Protein AF-A0A7K0LUF1-F1 (afdb_monomer)

Mean predicted aligned error: 11.38 Å

Sequence (255 aa):
MLKAVAVESMTKSYKMVTLRALTMAGALADGMTVSRLSTLCHRLMLRDPRLVADATSASMPDPEALDSASWRAYWRKWPVAALLGELKGGGSALFAIEGDEFRLAESVAPEHRGHLDRMVGELVDWRLARYLERKSARRDSVAVVKVAHNGRTPMLFLDRDKNPELPQGKGVRLVIEERVYKADFVKIAINVARLEATGPNELPDILWSWFGPDAGMSGTQQRVAISVDASGEWHMRPMSDASQPNYGWAGAGSG

Radius of gyration: 23.78 Å; Cα contacts (8 Å, |Δi|>4): 369; chains: 1; bounding box: 48×49×75 Å

Structure (mmCIF, N/CA/C/O backbone):
data_AF-A0A7K0LUF1-F1
#
_entry.id   AF-A0A7K0LUF1-F1
#
loop_
_atom_site.group_PDB
_atom_site.id
_atom_site.type_symbol
_atom_site.label_atom_id
_atom_site.label_alt_id
_atom_site.label_comp_id
_atom_site.label_asym_id
_atom_site.label_entity_id
_atom_site.label_seq_id
_atom_site.pdbx_PDB_ins_code
_atom_site.Cartn_x
_atom_site.Cartn_y
_atom_site.Cartn_z
_atom_site.occupancy
_atom_site.B_iso_or_equiv
_atom_site.auth_seq_id
_atom_site.auth_comp_id
_atom_site.auth_asym_id
_atom_site.auth_atom_id
_atom_site.pdbx_PDB_model_num
ATOM 1 N N . MET A 1 1 ? -21.173 2.403 8.580 1.00 88.50 1 MET A N 1
ATOM 2 C CA . MET A 1 1 ? -19.824 1.809 8.772 1.00 88.50 1 MET A CA 1
ATOM 3 C C . MET A 1 1 ? -19.504 0.610 7.859 1.00 88.50 1 MET A C 1
ATOM 5 O O . MET A 1 1 ? -18.715 0.779 6.939 1.00 88.50 1 MET A O 1
ATOM 9 N N . LEU A 1 2 ? -20.100 -0.581 8.048 1.00 90.56 2 LEU A N 1
ATOM 10 C CA . LEU A 1 2 ? -19.714 -1.828 7.341 1.00 90.56 2 LEU A CA 1
ATOM 11 C C . LEU A 1 2 ? -19.607 -1.699 5.810 1.00 90.56 2 LEU A C 1
ATOM 13 O O . LEU A 1 2 ? -18.597 -2.082 5.222 1.00 90.56 2 LEU A O 1
ATOM 17 N N . LYS A 1 3 ? -20.614 -1.091 5.167 1.00 89.88 3 LYS A N 1
ATOM 18 C CA . LYS A 1 3 ? -20.604 -0.843 3.715 1.00 89.88 3 LYS A CA 1
ATOM 19 C C . LYS A 1 3 ? -19.399 -0.006 3.279 1.00 89.88 3 LYS A C 1
ATOM 21 O O . LYS A 1 3 ? -18.793 -0.322 2.264 1.00 89.88 3 LYS A O 1
ATOM 26 N N . ALA A 1 4 ? -19.038 1.024 4.047 1.00 89.69 4 ALA A N 1
ATOM 27 C CA . ALA A 1 4 ? -17.909 1.892 3.727 1.00 89.69 4 ALA A CA 1
ATOM 28 C C . ALA A 1 4 ? -16.585 1.113 3.756 1.00 89.69 4 ALA A C 1
ATOM 30 O O . ALA A 1 4 ? -15.803 1.203 2.814 1.00 89.69 4 ALA A O 1
ATOM 31 N N . VAL A 1 5 ? -16.382 0.263 4.769 1.00 91.25 5 VAL A N 1
ATOM 32 C CA . VAL A 1 5 ? -15.203 -0.618 4.857 1.00 91.25 5 VAL A CA 1
ATOM 33 C C . VAL A 1 5 ? -15.169 -1.619 3.696 1.00 91.25 5 VAL A C 1
ATOM 35 O O . VAL A 1 5 ? -14.118 -1.840 3.096 1.00 91.25 5 VAL A O 1
ATOM 38 N N . ALA A 1 6 ? -16.319 -2.193 3.329 1.00 89.31 6 ALA A N 1
ATOM 39 C CA . ALA A 1 6 ? -16.421 -3.201 2.273 1.00 89.31 6 ALA A CA 1
ATOM 40 C C . ALA A 1 6 ? -16.097 -2.666 0.866 1.00 89.31 6 ALA A C 1
ATOM 42 O O . ALA A 1 6 ? -15.654 -3.433 0.009 1.00 89.31 6 ALA A O 1
ATOM 43 N N . VAL A 1 7 ? -16.276 -1.368 0.612 1.00 87.44 7 VAL A N 1
ATOM 44 C CA . VAL A 1 7 ? -16.049 -0.770 -0.718 1.00 87.44 7 VAL A CA 1
ATOM 45 C C . VAL A 1 7 ? -14.824 0.147 -0.789 1.00 87.44 7 VAL A C 1
ATOM 47 O O . VAL A 1 7 ? -14.481 0.615 -1.870 1.00 87.44 7 VAL A O 1
ATOM 50 N N . GLU A 1 8 ? -14.131 0.389 0.327 1.00 86.25 8 GLU A N 1
ATOM 51 C CA . GLU A 1 8 ? -12.975 1.293 0.388 1.00 86.25 8 GLU A CA 1
ATOM 52 C C . GLU A 1 8 ? -11.841 0.848 -0.552 1.00 86.25 8 GLU A C 1
ATOM 54 O O . GLU A 1 8 ? -11.316 -0.263 -0.448 1.00 86.25 8 GLU A O 1
ATOM 59 N N . SER A 1 9 ? -11.397 1.728 -1.448 1.00 83.25 9 SER A N 1
ATOM 60 C CA . SER A 1 9 ? -10.265 1.438 -2.332 1.00 83.25 9 SER A CA 1
ATOM 61 C C . SER A 1 9 ? -8.979 1.191 -1.533 1.00 83.25 9 SER A C 1
ATOM 63 O O . SER A 1 9 ? -8.592 2.020 -0.713 1.00 83.25 9 SER A O 1
ATOM 65 N N . MET A 1 10 ? -8.272 0.092 -1.809 1.00 84.62 10 MET A N 1
ATOM 66 C CA . MET A 1 10 ? -7.006 -0.243 -1.141 1.00 84.62 10 MET A CA 1
ATOM 67 C C . MET A 1 10 ? -5.814 -0.125 -2.095 1.00 84.62 10 MET A C 1
ATOM 69 O O . MET A 1 10 ? -5.390 -1.118 -2.696 1.00 84.62 10 MET A O 1
ATOM 73 N N . THR A 1 11 ? -5.291 1.098 -2.228 1.00 81.88 11 THR A N 1
ATOM 74 C CA . THR A 1 11 ? -3.989 1.393 -2.864 1.00 81.88 11 THR A CA 1
ATOM 75 C C . THR A 1 11 ? -2.829 1.328 -1.869 1.00 81.88 11 THR A C 1
ATOM 77 O O . THR A 1 11 ? -1.720 0.968 -2.248 1.00 81.88 11 THR A O 1
ATOM 80 N N . LYS A 1 12 ? -3.101 1.658 -0.602 1.00 88.00 12 LYS A N 1
ATOM 81 C CA . LYS A 1 12 ? -2.223 1.505 0.563 1.00 88.00 12 LYS A CA 1
ATOM 82 C C . LYS A 1 12 ? -3.044 0.931 1.718 1.00 88.00 12 LYS A C 1
ATOM 84 O O . LYS A 1 12 ? -4.259 1.129 1.782 1.00 88.00 12 LYS A O 1
ATOM 89 N N . SER A 1 13 ? -2.387 0.253 2.648 1.00 94.31 13 SER A N 1
ATOM 90 C CA . SER A 1 13 ? -3.030 -0.437 3.776 1.00 94.31 13 SER A CA 1
ATOM 91 C C . SER A 1 13 ? -3.458 0.462 4.947 1.00 94.31 13 SER A C 1
ATOM 93 O O . SER A 1 13 ? -4.135 -0.022 5.852 1.00 94.31 13 SER A O 1
ATOM 95 N N . TYR A 1 14 ? -3.137 1.763 4.942 1.00 94.25 14 TYR A N 1
ATOM 96 C CA . TYR A 1 14 ? -3.210 2.608 6.145 1.00 94.25 14 TYR A CA 1
ATOM 97 C C . TYR A 1 14 ? -4.580 2.624 6.824 1.00 94.25 14 TYR A C 1
ATOM 99 O O . TYR A 1 14 ? -4.672 2.363 8.017 1.00 94.25 14 TYR A O 1
ATOM 107 N N . LYS A 1 15 ? -5.655 2.883 6.067 1.00 95.00 15 LYS A N 1
ATOM 108 C CA . LYS A 1 15 ? -7.014 2.929 6.629 1.00 95.00 15 LY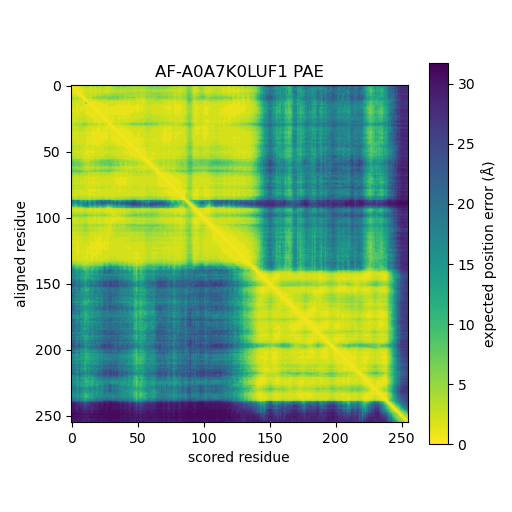S A CA 1
ATOM 109 C C . LYS A 1 15 ? -7.415 1.590 7.246 1.00 95.00 15 LYS A C 1
ATOM 111 O O . LYS A 1 15 ? -7.979 1.574 8.331 1.00 95.00 15 LYS A O 1
ATOM 116 N N . MET A 1 16 ? -7.102 0.475 6.583 1.00 97.00 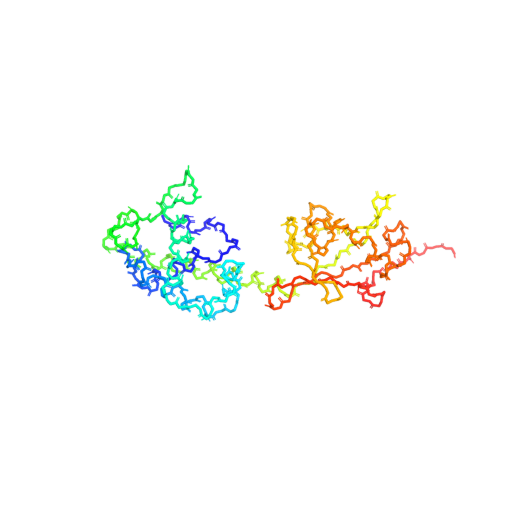16 MET A N 1
ATOM 117 C CA . MET A 1 16 ? -7.420 -0.853 7.114 1.00 97.00 16 MET A CA 1
ATOM 118 C C . MET A 1 16 ? -6.600 -1.175 8.362 1.00 97.00 16 MET A C 1
ATOM 120 O O . MET A 1 16 ? -7.140 -1.757 9.292 1.00 97.00 16 MET A O 1
ATOM 124 N N . VAL A 1 17 ? -5.336 -0.748 8.428 1.00 98.00 17 VAL A N 1
ATOM 125 C CA . VAL A 1 17 ? -4.522 -0.884 9.644 1.00 98.00 17 VAL A CA 1
ATOM 126 C C . VAL A 1 17 ? -5.077 -0.031 10.789 1.00 98.00 17 VAL A C 1
ATOM 128 O O . VAL A 1 17 ? -5.156 -0.521 11.912 1.00 98.00 17 VAL A O 1
ATOM 131 N N . THR A 1 18 ? -5.547 1.192 10.520 1.00 97.69 18 THR A N 1
ATOM 132 C CA . THR A 1 18 ? -6.226 2.022 11.530 1.00 97.69 18 THR A CA 1
ATOM 133 C C . THR A 1 18 ? -7.490 1.347 12.060 1.00 97.69 18 THR A C 1
ATOM 135 O O . THR A 1 18 ? -7.686 1.271 13.270 1.00 97.69 18 THR A O 1
ATOM 138 N N . LEU A 1 19 ? -8.328 0.807 11.170 1.00 97.44 19 LEU A N 1
ATOM 139 C CA . LEU A 1 19 ? -9.534 0.080 11.569 1.00 97.44 19 LEU A CA 1
ATOM 140 C C . LEU A 1 19 ? -9.198 -1.189 12.360 1.00 97.44 19 LEU A C 1
ATOM 142 O O . LEU A 1 19 ? -9.821 -1.437 13.385 1.00 97.44 19 LEU A O 1
ATOM 146 N N . ARG A 1 20 ? -8.174 -1.941 11.937 1.00 98.00 20 ARG A N 1
ATOM 147 C CA . ARG A 1 20 ? -7.665 -3.121 12.651 1.00 98.00 20 ARG A CA 1
ATOM 148 C C . ARG A 1 20 ? -7.221 -2.760 14.067 1.00 98.00 20 ARG A C 1
ATOM 150 O O . ARG A 1 20 ? -7.535 -3.484 15.003 1.00 98.00 20 ARG A O 1
ATOM 157 N N . ALA A 1 21 ? -6.499 -1.652 14.234 1.00 98.12 21 ALA A N 1
ATOM 158 C CA . ALA A 1 21 ? -6.053 -1.185 15.544 1.00 98.12 21 ALA A CA 1
ATOM 159 C C . ALA A 1 21 ? -7.230 -0.851 16.474 1.00 98.12 21 ALA A C 1
ATOM 161 O O . ALA A 1 21 ? -7.186 -1.201 17.653 1.00 98.12 21 ALA A O 1
ATOM 162 N N . LEU A 1 22 ? -8.281 -0.215 15.944 1.00 97.69 22 LEU A N 1
ATOM 163 C CA . LEU A 1 22 ? -9.494 0.108 16.697 1.00 97.69 22 LEU A CA 1
ATOM 164 C C . LEU A 1 22 ? -10.246 -1.152 17.125 1.00 97.69 22 LEU A C 1
ATOM 166 O O . LEU A 1 22 ? -10.517 -1.316 18.311 1.00 97.69 22 LEU A O 1
ATOM 170 N N . THR A 1 23 ? -10.516 -2.070 16.193 1.00 97.44 23 THR A N 1
ATOM 171 C CA . THR A 1 23 ? -11.268 -3.296 16.501 1.00 97.44 23 THR A CA 1
ATOM 172 C C . THR A 1 23 ? -10.489 -4.235 17.417 1.00 97.44 23 THR A C 1
ATOM 174 O O . THR A 1 23 ? -11.063 -4.823 18.327 1.00 97.44 23 THR A O 1
ATOM 177 N N . MET A 1 24 ? -9.163 -4.335 17.257 1.00 95.69 24 MET A N 1
ATOM 178 C CA . MET A 1 24 ? -8.310 -5.107 18.170 1.00 95.69 24 MET A CA 1
ATOM 179 C C . MET A 1 24 ? -8.315 -4.562 19.601 1.00 95.69 24 MET A C 1
ATOM 181 O O . MET A 1 24 ? -8.070 -5.318 20.538 1.00 95.69 24 MET A O 1
ATOM 185 N N . ALA A 1 25 ? -8.557 -3.264 19.773 1.00 96.62 25 ALA A N 1
ATOM 186 C CA . ALA A 1 25 ? -8.656 -2.633 21.081 1.00 96.62 25 ALA A CA 1
ATOM 187 C C . ALA A 1 25 ? -10.097 -2.565 21.617 1.00 96.62 25 ALA A C 1
ATOM 189 O O . ALA A 1 25 ? -10.280 -2.023 22.705 1.00 96.62 25 ALA A O 1
ATOM 190 N N . GLY A 1 26 ? -11.094 -3.072 20.875 1.00 96.06 26 GLY A N 1
ATOM 191 C CA . GLY A 1 26 ? -12.517 -2.923 21.213 1.00 96.06 26 GLY A CA 1
ATOM 192 C C . GLY A 1 26 ? -12.961 -1.459 21.274 1.00 96.06 26 GLY A C 1
ATOM 193 O O . GLY A 1 26 ? -13.745 -1.079 22.135 1.00 96.06 26 GLY A O 1
ATOM 194 N N . ALA A 1 27 ? -12.359 -0.619 20.434 1.00 96.75 27 ALA A N 1
ATOM 195 C CA . ALA A 1 27 ? -12.429 0.834 20.511 1.00 96.75 27 ALA A CA 1
ATOM 196 C C . ALA A 1 27 ? -13.004 1.452 19.230 1.00 96.75 27 ALA A C 1
ATOM 198 O O . ALA A 1 27 ? -12.820 2.640 18.981 1.00 96.75 27 ALA A O 1
ATOM 199 N N . LEU A 1 28 ? -13.668 0.669 18.372 1.00 95.81 28 LEU A N 1
ATOM 200 C CA . LEU A 1 28 ? -14.192 1.202 17.117 1.00 95.81 28 LEU A CA 1
ATOM 201 C C . LEU A 1 28 ? -15.294 2.237 17.343 1.00 95.81 28 LEU A C 1
ATOM 203 O O . LEU A 1 28 ? -15.296 3.264 16.668 1.00 95.81 28 LEU A O 1
ATOM 207 N N . ALA A 1 29 ? -16.215 1.963 18.271 1.00 92.94 29 ALA A N 1
ATOM 208 C CA . ALA A 1 29 ? -17.308 2.873 18.607 1.00 92.94 29 ALA A CA 1
ATOM 209 C C . ALA A 1 29 ? -16.852 3.974 19.576 1.00 92.94 29 ALA A C 1
ATOM 211 O O . ALA A 1 29 ? -17.012 5.155 19.279 1.00 92.94 29 ALA A O 1
ATOM 212 N N . ASP A 1 30 ? -16.254 3.582 20.705 1.00 89.69 30 ASP A N 1
ATOM 213 C CA . ASP A 1 30 ? -15.893 4.502 21.793 1.00 89.69 30 ASP A CA 1
ATOM 214 C C . ASP A 1 30 ? -14.634 5.329 21.509 1.00 89.69 30 ASP A C 1
ATOM 216 O O . ASP A 1 30 ? -14.454 6.408 22.070 1.00 89.69 30 ASP A O 1
ATOM 220 N N . GLY A 1 31 ? -13.806 4.866 20.576 1.00 94.88 31 GLY A N 1
ATOM 221 C CA . GLY A 1 31 ? -12.577 5.530 20.191 1.00 94.88 31 GLY A CA 1
ATOM 222 C C . GLY A 1 31 ? -11.409 5.278 21.133 1.00 94.88 31 GLY A C 1
ATOM 223 O O . GLY A 1 31 ? -11.478 4.529 22.110 1.00 94.88 31 GLY A O 1
ATOM 224 N N . MET A 1 32 ? -10.282 5.876 20.768 1.00 97.44 32 MET A N 1
ATOM 225 C CA . MET A 1 32 ? -9.094 5.953 21.608 1.00 97.44 32 MET A CA 1
ATOM 226 C C . MET A 1 32 ? -8.273 7.188 21.239 1.00 97.44 32 MET A C 1
ATOM 228 O O . MET A 1 32 ? -8.375 7.697 20.117 1.00 97.44 32 MET A O 1
ATOM 232 N N . THR A 1 33 ? -7.370 7.597 22.131 1.00 97.56 33 THR A N 1
ATOM 233 C CA . THR A 1 33 ? -6.450 8.701 21.844 1.00 97.56 33 THR A CA 1
ATOM 234 C C . THR A 1 33 ? -5.667 8.490 20.550 1.00 97.56 33 THR A C 1
ATOM 236 O O . THR A 1 33 ? -5.196 7.382 20.254 1.00 97.56 33 THR A O 1
ATOM 239 N N . VAL A 1 34 ? -5.438 9.569 19.794 1.00 96.38 34 VAL A N 1
ATOM 240 C CA . VAL A 1 34 ? -4.615 9.526 18.569 1.00 96.38 34 VAL A CA 1
ATOM 241 C C . VAL A 1 34 ? -3.220 8.974 18.868 1.00 96.38 34 VAL A C 1
ATOM 243 O O . VAL A 1 34 ? -2.638 8.258 18.046 1.00 96.38 34 VAL A O 1
ATOM 246 N N . SER A 1 35 ? -2.693 9.261 20.062 1.00 96.38 35 SER A N 1
ATOM 247 C CA . SER A 1 35 ? -1.425 8.716 20.542 1.00 96.38 35 SER A CA 1
ATOM 248 C C . SER A 1 35 ? -1.446 7.184 20.602 1.00 96.38 35 SER A C 1
ATOM 250 O O . SER A 1 35 ? -0.651 6.527 19.924 1.00 96.38 35 SER A O 1
ATOM 252 N N . ARG A 1 36 ? -2.410 6.599 21.328 1.00 97.56 36 ARG A N 1
ATOM 253 C CA . ARG A 1 36 ? -2.543 5.141 21.470 1.00 97.56 36 ARG A CA 1
ATOM 254 C C . ARG A 1 36 ? -2.828 4.464 20.130 1.00 97.56 36 ARG A C 1
ATOM 256 O O . ARG A 1 36 ? -2.235 3.421 19.837 1.00 97.56 36 ARG A O 1
ATOM 263 N N . LEU A 1 37 ? -3.685 5.072 19.309 1.00 98.06 37 LEU A N 1
ATOM 264 C CA . LEU A 1 37 ? -4.023 4.584 17.974 1.00 98.06 37 LEU A CA 1
ATOM 265 C C . LEU A 1 37 ? -2.784 4.495 17.087 1.00 98.06 37 LEU A C 1
ATOM 267 O O . LEU A 1 37 ? -2.533 3.459 16.472 1.00 98.06 37 LEU A O 1
ATOM 271 N N . SER A 1 38 ? -1.983 5.560 17.057 1.00 97.12 38 SER A N 1
ATOM 272 C CA . SER A 1 38 ? -0.772 5.622 16.237 1.00 97.12 38 SER A CA 1
ATOM 273 C C . SER A 1 38 ? 0.240 4.559 16.661 1.00 97.12 38 SER A C 1
ATOM 275 O O . SER A 1 38 ? 0.767 3.857 15.800 1.00 97.12 38 SER A O 1
ATOM 277 N N . THR A 1 39 ? 0.449 4.361 17.967 1.00 96.94 39 THR A N 1
ATOM 278 C CA . THR A 1 39 ? 1.333 3.307 18.495 1.00 96.94 39 THR A CA 1
ATOM 279 C C . THR A 1 39 ? 0.860 1.901 18.118 1.00 96.94 39 THR A C 1
ATOM 281 O O . THR A 1 39 ? 1.669 1.043 17.763 1.00 96.94 39 THR A O 1
ATOM 284 N N . LEU A 1 40 ? -0.447 1.626 18.181 1.00 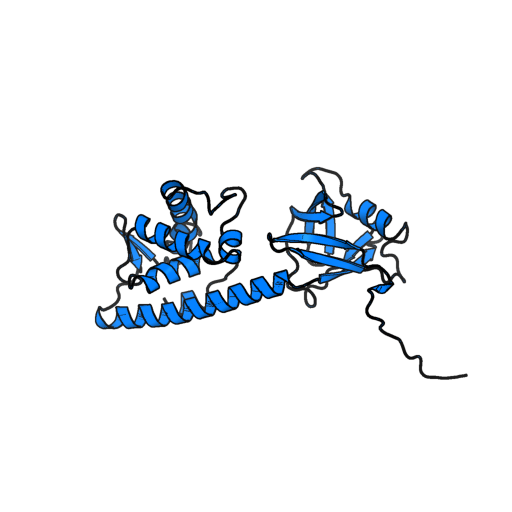97.75 40 LEU A N 1
ATOM 285 C CA . LEU A 1 40 ? -1.001 0.343 17.732 1.00 97.75 40 LEU A CA 1
ATOM 286 C C . LEU A 1 40 ? -0.800 0.138 16.229 1.00 97.75 40 LEU A C 1
ATOM 288 O O . LEU A 1 40 ? -0.362 -0.934 15.815 1.00 97.75 40 LEU A O 1
ATOM 292 N N . CYS A 1 41 ? -1.059 1.170 15.427 1.00 97.94 41 CYS A N 1
ATOM 293 C CA . CYS A 1 41 ? -0.865 1.116 13.982 1.00 97.94 41 CYS A CA 1
ATOM 294 C C . CYS A 1 41 ? 0.602 0.896 13.607 1.00 97.94 41 CYS A C 1
ATOM 296 O O . CYS A 1 41 ? 0.871 0.106 12.707 1.00 97.94 41 CYS A O 1
ATOM 298 N N . HIS A 1 42 ? 1.541 1.530 14.319 1.00 97.12 42 HIS A N 1
ATOM 299 C CA . HIS A 1 42 ? 2.976 1.317 14.111 1.00 97.12 42 HIS A CA 1
ATOM 300 C C . HIS A 1 42 ? 3.326 -0.150 14.306 1.00 97.12 42 HIS A C 1
ATOM 302 O O . HIS A 1 42 ? 3.816 -0.799 13.390 1.00 97.12 42 HIS A O 1
ATOM 308 N N . ARG A 1 43 ? 2.954 -0.712 15.464 1.00 96.50 43 ARG A N 1
ATOM 309 C CA . ARG A 1 43 ? 3.203 -2.123 15.777 1.00 96.50 43 ARG A CA 1
ATOM 310 C C . ARG A 1 43 ? 2.593 -3.059 14.743 1.00 96.50 43 ARG A C 1
ATOM 312 O O . ARG A 1 43 ? 3.223 -4.047 14.401 1.00 96.50 43 ARG A O 1
ATOM 319 N N . LEU A 1 44 ? 1.390 -2.776 14.244 1.00 96.88 44 LEU A N 1
ATOM 320 C CA . LEU A 1 44 ? 0.768 -3.587 13.195 1.00 96.88 44 LEU A CA 1
ATOM 321 C C . LEU A 1 44 ? 1.507 -3.484 11.858 1.00 96.88 44 LEU A C 1
ATOM 323 O O . LEU A 1 44 ? 1.680 -4.504 11.198 1.00 96.88 44 LEU A O 1
ATOM 327 N N . MET A 1 45 ? 1.966 -2.288 11.482 1.00 95.25 45 MET A N 1
ATOM 328 C CA . MET A 1 45 ? 2.761 -2.083 10.270 1.00 95.25 45 MET A CA 1
ATOM 329 C C . MET A 1 45 ? 4.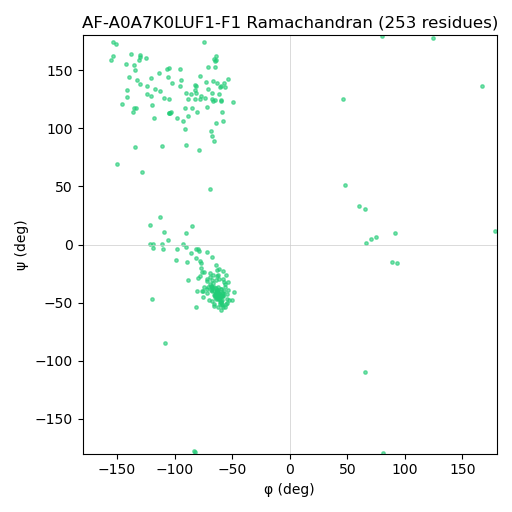064 -2.880 10.306 1.00 95.25 45 MET A C 1
ATOM 331 O O . MET A 1 45 ? 4.388 -3.553 9.333 1.00 95.25 45 MET A O 1
ATOM 335 N N . LEU A 1 46 ? 4.764 -2.875 11.443 1.00 93.50 46 LEU A N 1
ATOM 336 C CA . LEU A 1 46 ? 6.062 -3.545 11.581 1.00 93.50 46 LEU A CA 1
ATOM 337 C C . LEU A 1 46 ? 5.980 -5.083 11.603 1.00 93.50 46 LEU A C 1
ATOM 339 O O . LEU A 1 46 ? 7.005 -5.755 11.580 1.00 93.50 46 LEU A O 1
ATOM 343 N N . ARG A 1 47 ? 4.778 -5.674 11.638 1.00 93.56 47 ARG A N 1
ATOM 344 C CA . ARG A 1 47 ? 4.601 -7.140 11.636 1.00 93.56 47 ARG A CA 1
ATOM 345 C C . ARG A 1 47 ? 4.693 -7.775 10.253 1.00 93.56 47 ARG A C 1
ATOM 347 O O . ARG A 1 47 ? 4.731 -8.999 10.167 1.00 93.56 47 ARG A O 1
ATOM 354 N N . ASP A 1 48 ? 4.682 -6.978 9.189 1.00 90.44 48 ASP A N 1
ATOM 355 C CA . ASP A 1 48 ? 4.765 -7.482 7.822 1.00 90.44 48 ASP A CA 1
ATOM 356 C C . ASP A 1 48 ? 5.550 -6.496 6.942 1.00 90.44 48 ASP A C 1
ATOM 358 O O . ASP A 1 48 ? 5.107 -5.359 6.763 1.00 90.44 48 ASP A O 1
ATOM 362 N N . PRO A 1 49 ? 6.663 -6.913 6.313 1.00 85.56 49 PRO A N 1
ATOM 363 C CA . PRO A 1 49 ? 7.444 -6.047 5.428 1.00 85.56 49 PRO A CA 1
ATOM 364 C C . PRO A 1 49 ? 6.626 -5.426 4.285 1.00 85.56 49 PRO A C 1
ATOM 366 O O . PRO A 1 49 ? 6.932 -4.339 3.800 1.00 85.56 49 PRO A O 1
ATOM 369 N N . ARG A 1 50 ? 5.533 -6.073 3.849 1.00 87.00 50 ARG A N 1
ATOM 370 C CA . ARG A 1 50 ? 4.598 -5.493 2.868 1.00 87.00 50 ARG A CA 1
ATOM 371 C C . ARG A 1 50 ? 3.902 -4.249 3.394 1.00 87.00 50 ARG A C 1
ATOM 373 O O . ARG A 1 50 ? 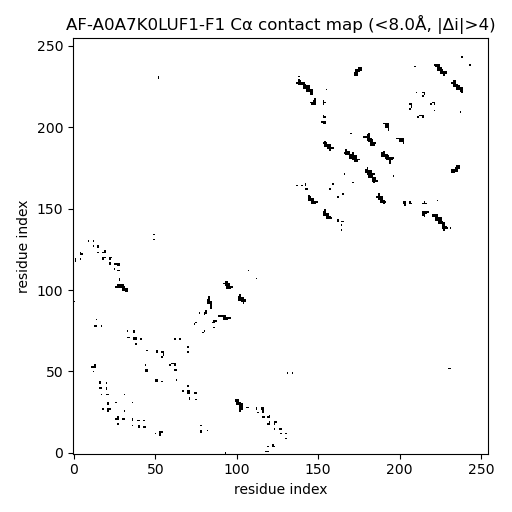3.611 -3.356 2.600 1.00 87.00 50 ARG A O 1
ATOM 380 N N . LEU A 1 51 ? 3.564 -4.231 4.676 1.00 92.12 51 LEU A N 1
ATOM 381 C CA . LEU A 1 51 ? 2.904 -3.113 5.335 1.00 92.12 51 LEU A CA 1
ATOM 382 C C . LEU A 1 51 ? 3.914 -1.988 5.599 1.00 92.12 51 LEU A C 1
ATOM 384 O O . LEU A 1 51 ? 3.618 -0.835 5.288 1.00 92.12 51 LEU A O 1
ATOM 388 N N . VAL A 1 52 ? 5.141 -2.325 6.013 1.00 89.81 52 VAL A N 1
ATOM 389 C CA . VAL A 1 52 ? 6.264 -1.369 6.076 1.00 89.81 52 VAL A CA 1
ATOM 390 C C . VAL A 1 52 ? 6.473 -0.688 4.721 1.00 89.81 52 VAL A C 1
ATOM 392 O O . VAL A 1 52 ? 6.406 0.533 4.635 1.00 89.81 52 VAL A O 1
ATOM 395 N N . ALA A 1 53 ? 6.567 -1.459 3.633 1.00 86.31 53 ALA A N 1
ATOM 396 C CA . ALA A 1 53 ? 6.709 -0.922 2.278 1.00 86.31 53 ALA A CA 1
ATOM 397 C C . ALA A 1 53 ? 5.521 -0.049 1.819 1.00 86.31 53 ALA A C 1
ATOM 399 O O . ALA A 1 53 ? 5.640 0.734 0.876 1.00 86.31 53 ALA A O 1
ATOM 400 N N . ASP A 1 54 ? 4.337 -0.182 2.431 1.00 88.62 54 ASP A N 1
ATOM 401 C CA . ASP A 1 54 ? 3.262 0.779 2.187 1.00 88.62 54 ASP A CA 1
ATOM 402 C C . ASP A 1 54 ? 3.561 2.130 2.832 1.00 88.62 54 ASP A C 1
ATOM 404 O O . ASP A 1 54 ? 3.307 3.138 2.172 1.00 88.62 54 ASP A O 1
ATOM 408 N N . ALA A 1 55 ? 4.087 2.126 4.063 1.00 86.69 55 ALA A N 1
ATOM 409 C CA . ALA A 1 55 ? 4.454 3.302 4.852 1.00 86.69 55 ALA A CA 1
ATOM 410 C C . ALA A 1 55 ? 5.704 4.024 4.324 1.00 86.69 55 ALA A C 1
ATOM 412 O O . ALA A 1 55 ? 5.796 5.247 4.450 1.00 86.69 55 ALA A O 1
ATOM 413 N N . THR A 1 56 ? 6.624 3.286 3.698 1.00 84.31 56 THR A N 1
ATOM 414 C CA . THR A 1 56 ? 7.854 3.834 3.127 1.00 84.31 56 THR A CA 1
ATOM 415 C C . THR A 1 56 ? 7.562 4.786 1.964 1.00 84.31 56 THR A C 1
ATOM 417 O O . THR A 1 56 ? 6.902 4.439 0.979 1.00 84.31 56 THR A O 1
ATOM 420 N N . SER A 1 57 ? 8.061 6.016 2.062 1.00 80.88 57 SER A N 1
ATOM 421 C CA . SER A 1 57 ? 7.957 7.049 1.029 1.00 80.88 57 SER A CA 1
ATOM 422 C C . SER A 1 57 ? 9.118 8.042 1.126 1.00 80.88 57 SER A C 1
ATOM 424 O O . SER A 1 57 ? 9.888 8.017 2.078 1.00 80.88 57 SER A O 1
ATOM 426 N N . ALA A 1 58 ? 9.231 8.982 0.183 1.00 72.94 58 ALA A N 1
ATOM 427 C CA . ALA A 1 58 ? 10.257 10.030 0.257 1.00 72.94 58 ALA A CA 1
ATOM 428 C C . ALA A 1 58 ? 10.171 10.879 1.544 1.00 72.94 58 ALA A C 1
ATOM 430 O O . ALA A 1 58 ? 11.184 11.358 2.036 1.00 72.94 58 ALA A O 1
ATOM 431 N N . SER A 1 59 ? 8.967 11.049 2.106 1.00 75.69 59 SER A N 1
ATOM 432 C CA . SER A 1 59 ? 8.749 11.753 3.379 1.00 75.69 59 SER A CA 1
ATOM 433 C C . SER A 1 59 ? 8.809 10.833 4.606 1.00 75.69 59 SER A C 1
ATOM 435 O O . SER A 1 59 ? 8.566 11.296 5.715 1.00 75.69 59 SER A O 1
ATOM 437 N N . MET A 1 60 ? 9.001 9.530 4.396 1.00 80.62 60 MET A N 1
ATOM 438 C CA . MET A 1 60 ? 9.026 8.485 5.418 1.00 80.62 60 MET A CA 1
ATOM 439 C C . MET A 1 60 ? 9.951 7.346 4.954 1.00 80.62 60 MET A C 1
ATOM 441 O O . MET A 1 60 ? 9.459 6.293 4.550 1.00 80.62 60 MET A O 1
ATOM 445 N N . PRO A 1 61 ? 11.274 7.564 4.890 1.00 72.94 61 PRO A N 1
ATOM 446 C CA . PRO A 1 61 ? 12.184 6.598 4.273 1.00 72.94 61 PRO A CA 1
ATOM 447 C C . PRO A 1 61 ? 12.370 5.330 5.114 1.00 72.94 61 PRO A C 1
ATOM 449 O O . PRO A 1 61 ? 12.540 4.257 4.544 1.00 72.94 61 PRO A O 1
ATOM 452 N N . ASP A 1 62 ? 12.288 5.441 6.441 1.00 84.94 62 ASP A N 1
ATOM 453 C CA . ASP A 1 62 ? 12.505 4.325 7.363 1.00 84.94 62 ASP A CA 1
ATOM 454 C C . ASP A 1 62 ? 11.419 4.284 8.452 1.00 84.94 62 ASP A C 1
ATOM 456 O O . ASP A 1 62 ? 11.604 4.822 9.544 1.00 84.94 62 ASP A O 1
ATOM 460 N N . PRO A 1 63 ? 10.253 3.672 8.168 1.00 87.56 63 PRO A N 1
ATOM 461 C CA . PRO A 1 63 ? 9.191 3.515 9.158 1.00 87.56 63 PRO A CA 1
ATOM 462 C C . PRO A 1 63 ? 9.608 2.753 10.427 1.00 87.56 63 PRO A C 1
ATOM 464 O O . PRO A 1 63 ? 8.929 2.892 11.442 1.00 87.56 63 PRO A O 1
ATOM 467 N N . GLU A 1 64 ? 10.658 1.930 10.382 1.00 86.69 64 GLU A N 1
ATOM 468 C CA . GLU A 1 64 ? 11.096 1.084 11.500 1.00 86.69 64 GLU A CA 1
ATOM 469 C C . GLU A 1 64 ? 11.922 1.869 12.520 1.00 86.69 64 GLU A C 1
ATOM 471 O O . GLU A 1 64 ? 11.717 1.711 13.724 1.00 86.69 64 GLU A O 1
ATOM 476 N N . ALA A 1 65 ? 12.799 2.760 12.053 1.00 85.50 65 ALA A N 1
ATOM 477 C CA . ALA A 1 65 ? 13.652 3.577 12.916 1.00 85.50 65 ALA A CA 1
ATOM 478 C C . ALA A 1 65 ? 12.956 4.817 13.501 1.00 85.50 65 ALA A C 1
ATOM 480 O O . ALA A 1 65 ? 13.557 5.559 14.282 1.00 85.50 65 ALA A O 1
ATOM 481 N N . LEU A 1 66 ? 11.704 5.083 13.119 1.00 88.06 66 LEU A N 1
ATOM 482 C CA . LEU A 1 66 ? 11.008 6.287 13.551 1.00 88.06 66 LEU A CA 1
ATOM 483 C C . LEU A 1 66 ? 10.638 6.263 15.034 1.00 88.06 66 LEU A C 1
ATOM 485 O O . LEU A 1 66 ? 10.024 5.319 15.534 1.00 88.06 66 LEU A O 1
ATOM 489 N N . ASP A 1 67 ? 10.905 7.376 15.716 1.00 91.38 67 ASP A N 1
ATOM 490 C CA . ASP A 1 67 ? 10.403 7.586 17.066 1.00 91.38 67 ASP A CA 1
ATOM 491 C C . ASP A 1 67 ? 8.863 7.708 17.090 1.00 91.38 67 ASP A C 1
ATOM 493 O O . ASP A 1 67 ? 8.195 8.026 16.096 1.00 91.38 67 ASP A O 1
ATOM 497 N N . SER A 1 68 ? 8.278 7.480 18.268 1.00 90.12 68 SER A N 1
ATOM 498 C CA . SER A 1 68 ? 6.821 7.466 18.442 1.00 90.12 68 SER A CA 1
ATOM 499 C C . SER A 1 68 ? 6.144 8.815 18.163 1.00 90.12 68 SER A C 1
ATOM 501 O O . SER A 1 68 ? 4.988 8.835 17.734 1.00 90.12 68 SER A O 1
ATOM 503 N N . ALA A 1 69 ? 6.820 9.943 18.399 1.00 93.00 69 ALA A N 1
ATOM 504 C CA . ALA A 1 69 ? 6.251 11.271 18.183 1.00 93.00 69 ALA A CA 1
ATOM 505 C C . ALA A 1 69 ? 6.193 11.607 16.687 1.00 93.00 69 ALA A C 1
ATOM 507 O O . ALA A 1 69 ? 5.144 12.038 16.195 1.00 93.00 69 ALA A O 1
ATOM 508 N N . SER A 1 70 ? 7.279 11.333 15.966 1.00 92.75 70 SER A N 1
ATOM 509 C CA . SER A 1 70 ? 7.387 11.458 14.513 1.00 92.75 70 SER A CA 1
ATOM 510 C C . SER A 1 70 ? 6.384 10.544 13.807 1.00 92.75 70 SER A C 1
ATOM 512 O O . SER A 1 70 ? 5.649 10.990 12.918 1.00 92.75 70 SER A O 1
ATOM 514 N N . TRP A 1 71 ? 6.262 9.290 14.260 1.00 94.50 71 TRP A N 1
ATOM 515 C CA . TRP A 1 71 ? 5.270 8.357 13.727 1.00 94.50 71 TRP A CA 1
ATOM 516 C C . TRP A 1 71 ? 3.839 8.856 13.949 1.00 94.50 71 TRP A C 1
ATOM 518 O O . TRP A 1 71 ? 3.036 8.891 13.015 1.00 94.50 71 TRP A O 1
ATOM 528 N N . ARG A 1 72 ? 3.515 9.307 15.167 1.00 95.50 72 ARG A N 1
ATOM 529 C CA . ARG A 1 72 ? 2.194 9.864 15.494 1.00 95.50 72 ARG A CA 1
ATOM 530 C C . ARG A 1 72 ? 1.853 11.071 14.624 1.00 95.50 72 ARG A C 1
ATOM 532 O O . ARG A 1 72 ? 0.735 11.153 14.119 1.00 95.50 72 ARG A O 1
ATOM 539 N N . ALA A 1 73 ? 2.796 11.990 14.419 1.00 94.38 73 ALA A N 1
ATOM 540 C CA . ALA A 1 73 ? 2.589 13.154 13.560 1.00 94.38 73 ALA A CA 1
ATOM 541 C C . ALA A 1 73 ? 2.288 12.740 12.110 1.00 94.38 73 ALA A C 1
ATOM 543 O O . ALA A 1 73 ? 1.340 13.241 11.500 1.00 94.38 73 ALA A O 1
ATOM 544 N N . TYR A 1 74 ? 3.039 11.772 11.577 1.00 93.62 74 TYR A N 1
ATOM 545 C CA . TYR A 1 74 ? 2.788 11.218 10.248 1.00 93.62 74 TYR A CA 1
ATOM 546 C C . TYR A 1 74 ? 1.412 10.544 10.149 1.00 93.62 74 TYR A C 1
ATOM 548 O O . TYR A 1 74 ? 0.651 10.811 9.215 1.00 93.62 74 TYR A O 1
ATOM 556 N N . TRP A 1 75 ? 1.061 9.712 11.131 1.00 95.12 75 TRP A N 1
ATOM 557 C CA . TRP A 1 75 ? -0.206 8.985 11.155 1.00 95.12 75 TRP A CA 1
ATOM 558 C C . TRP A 1 75 ? -1.412 9.927 11.299 1.00 95.12 75 TRP A C 1
ATOM 560 O O . TRP A 1 75 ? -2.438 9.742 10.637 1.00 95.12 75 TRP A O 1
ATOM 570 N N . ARG A 1 76 ? -1.275 11.005 12.087 1.00 94.88 76 ARG A N 1
ATOM 571 C CA . ARG A 1 76 ? -2.298 12.055 12.202 1.00 94.88 76 ARG A CA 1
ATOM 572 C C . ARG A 1 76 ? -2.512 12.791 10.879 1.00 94.88 76 ARG A C 1
ATOM 574 O O . ARG A 1 76 ? -3.658 13.044 10.502 1.00 94.88 76 ARG A O 1
ATOM 581 N N . LYS A 1 77 ? -1.418 13.128 10.190 1.00 92.56 77 LYS A N 1
ATOM 582 C CA . LYS A 1 77 ? -1.429 13.890 8.933 1.00 92.56 77 LYS A CA 1
ATOM 583 C C . LYS A 1 77 ? -2.067 13.126 7.774 1.00 92.56 77 LYS A C 1
ATOM 585 O O . LYS A 1 77 ? -2.667 13.752 6.907 1.00 92.56 77 LYS A O 1
ATOM 590 N N . TRP A 1 78 ? -1.920 11.802 7.736 1.00 91.38 78 TRP A N 1
ATOM 591 C CA . TRP A 1 78 ? -2.350 10.998 6.591 1.00 91.38 78 TRP A CA 1
ATOM 592 C C . TRP A 1 78 ? -3.598 10.150 6.885 1.00 91.38 78 TRP A C 1
ATOM 594 O O . TRP A 1 78 ? -4.694 10.603 6.550 1.00 91.38 78 TRP A O 1
ATOM 604 N N . PRO A 1 79 ? -3.518 8.941 7.477 1.00 92.12 79 PRO A N 1
ATOM 605 C CA . PRO A 1 79 ? -4.699 8.094 7.636 1.00 92.12 79 PRO A CA 1
ATOM 606 C C . PRO A 1 79 ? -5.780 8.696 8.527 1.00 92.12 79 PRO A C 1
ATOM 608 O O . PRO A 1 79 ? -6.954 8.570 8.186 1.00 92.12 79 PRO A O 1
ATOM 611 N N . VAL A 1 80 ? -5.414 9.357 9.630 1.00 94.12 80 VAL A N 1
ATOM 612 C CA . VAL A 1 80 ? -6.406 9.978 10.521 1.00 94.12 80 VAL A CA 1
ATOM 613 C C . VAL A 1 80 ? -7.111 11.124 9.801 1.00 94.12 80 VAL A C 1
ATOM 615 O O . VAL A 1 80 ? -8.329 11.079 9.670 1.00 94.12 80 VAL A O 1
ATOM 618 N N . ALA A 1 81 ? -6.368 12.077 9.228 1.00 92.88 81 ALA A N 1
ATOM 619 C CA . ALA A 1 81 ? -6.947 13.166 8.438 1.00 92.88 81 ALA A CA 1
ATOM 620 C C . ALA A 1 81 ? -7.859 12.657 7.303 1.00 92.88 81 ALA A C 1
ATOM 622 O O . ALA A 1 81 ? -8.937 13.196 7.065 1.00 92.88 81 ALA A O 1
ATOM 623 N N . ALA A 1 82 ? -7.477 11.567 6.626 1.00 90.81 82 ALA A N 1
ATOM 624 C CA . ALA A 1 82 ? -8.304 10.955 5.587 1.00 90.81 82 ALA A CA 1
ATOM 625 C C . ALA A 1 82 ? -9.639 10.411 6.124 1.00 90.81 82 ALA A C 1
ATOM 627 O O . ALA A 1 82 ? -10.660 10.533 5.450 1.00 90.81 82 ALA A O 1
ATOM 628 N N . LEU A 1 83 ? -9.629 9.777 7.301 1.00 92.25 83 LEU A N 1
ATOM 629 C CA . LEU A 1 83 ? -10.817 9.189 7.935 1.00 92.25 83 LEU A CA 1
ATOM 630 C C . LEU A 1 83 ? -11.739 10.242 8.568 1.00 92.25 83 LEU A C 1
ATOM 632 O O . LEU A 1 83 ? -12.943 10.007 8.667 1.00 92.25 83 LEU A O 1
ATOM 636 N N . LEU A 1 84 ? -11.179 11.404 8.913 1.00 92.75 84 LEU A N 1
ATOM 637 C CA . LEU A 1 84 ? -11.906 12.613 9.312 1.00 92.75 84 LEU A CA 1
ATOM 638 C C . LEU A 1 84 ? -12.460 13.405 8.116 1.00 92.75 84 LEU A C 1
ATOM 640 O O . LEU A 1 84 ? -13.129 14.413 8.304 1.00 92.75 84 LEU A O 1
ATOM 644 N N . GLY A 1 85 ? -12.167 12.986 6.880 1.00 89.56 85 GLY A N 1
ATOM 645 C CA . GLY A 1 85 ? -12.574 13.714 5.676 1.00 89.56 85 GLY A CA 1
ATOM 646 C C . GLY A 1 85 ? -11.767 14.991 5.393 1.00 89.56 85 GLY A C 1
ATOM 647 O O . GLY A 1 85 ? -12.065 15.689 4.432 1.00 89.56 85 GLY A O 1
ATOM 648 N N . GLU A 1 86 ? -10.704 15.278 6.150 1.00 90.00 86 GLU A N 1
ATOM 649 C CA . GLU A 1 86 ? -9.900 16.509 6.035 1.00 90.00 86 GLU A CA 1
ATOM 650 C C . GLU A 1 86 ? -9.081 16.576 4.729 1.00 90.00 86 GLU A C 1
ATOM 652 O O . GLU A 1 86 ? -8.732 17.658 4.264 1.00 90.00 86 GLU A O 1
ATOM 657 N N . LEU A 1 87 ? -8.763 15.429 4.112 1.00 82.44 87 LEU A N 1
ATOM 658 C CA . LEU A 1 87 ? -7.926 15.374 2.900 1.00 82.44 87 LEU A CA 1
ATOM 659 C C . LEU A 1 87 ? -8.705 15.483 1.578 1.00 82.44 87 LEU A C 1
ATOM 661 O O . LEU A 1 87 ? -8.093 15.671 0.526 1.00 82.44 87 LEU A O 1
ATOM 665 N N . LYS A 1 88 ? -10.033 15.314 1.589 1.00 66.69 88 LYS A N 1
ATOM 666 C CA . LYS A 1 88 ? -10.884 15.401 0.389 1.00 66.69 88 LYS A CA 1
ATOM 667 C C . LYS A 1 88 ? -12.135 16.210 0.721 1.00 66.69 88 LYS A C 1
ATOM 669 O O . LYS A 1 88 ? -12.968 15.737 1.483 1.00 66.69 88 LYS A O 1
ATOM 674 N N . GLY A 1 89 ? -12.285 17.386 0.110 1.00 52.97 89 GLY A N 1
ATOM 675 C CA . GLY A 1 89 ? -13.333 18.375 0.412 1.00 52.97 89 GLY A CA 1
ATOM 676 C C . GLY A 1 89 ? -14.773 18.002 0.026 1.00 52.97 89 GLY A C 1
ATOM 677 O O . GLY A 1 89 ? -15.451 18.811 -0.593 1.00 52.97 89 GLY A O 1
ATOM 678 N N . GLY A 1 90 ? -15.255 16.800 0.361 1.00 49.34 90 GLY A N 1
ATOM 679 C CA . GLY A 1 90 ? -16.648 16.412 0.091 1.00 49.34 90 GLY A CA 1
ATOM 680 C C . GLY A 1 90 ? -17.081 14.994 0.488 1.00 49.34 90 GLY A C 1
ATOM 681 O O . GLY A 1 90 ? -18.143 14.558 0.057 1.00 49.34 90 GLY A O 1
ATOM 682 N N . GLY A 1 91 ? -16.289 14.242 1.261 1.00 56.12 91 GLY A N 1
ATOM 683 C CA . GLY A 1 91 ? -16.704 12.928 1.777 1.00 56.12 91 GLY A CA 1
ATOM 684 C C . GLY A 1 91 ? -17.299 13.025 3.183 1.00 56.12 91 GLY A C 1
ATOM 685 O O . GLY A 1 91 ? -16.787 13.777 4.005 1.00 56.12 91 GLY A O 1
ATOM 686 N N . SER A 1 92 ? -18.343 12.242 3.483 1.00 65.25 92 SER A N 1
ATOM 687 C CA . SER A 1 92 ? -18.810 12.056 4.865 1.00 65.25 92 SER A CA 1
ATOM 688 C C . SER A 1 92 ? -17.673 11.459 5.705 1.00 65.25 92 SER A C 1
ATOM 690 O O . SER A 1 92 ? -17.114 10.414 5.359 1.00 65.25 92 SER A O 1
ATOM 692 N N . ALA A 1 93 ? -17.310 12.148 6.788 1.00 85.62 93 ALA A N 1
ATOM 693 C CA . ALA A 1 93 ? -16.337 11.662 7.754 1.00 85.62 93 ALA A CA 1
ATOM 694 C C . ALA A 1 93 ? -16.926 10.453 8.491 1.00 85.62 93 ALA A C 1
ATOM 696 O O . ALA A 1 93 ? -18.028 10.526 9.034 1.00 85.62 93 ALA A O 1
ATOM 697 N N . LEU A 1 94 ? -16.212 9.326 8.487 1.00 88.88 94 LEU A N 1
ATOM 698 C CA . LEU A 1 94 ? -16.626 8.141 9.250 1.00 88.88 94 LEU A CA 1
ATOM 699 C C . LEU A 1 94 ? -16.290 8.295 10.735 1.00 88.88 94 LEU A C 1
ATOM 701 O O . LEU A 1 94 ? -16.941 7.695 11.585 1.00 88.88 94 LEU A O 1
ATOM 705 N N . PHE A 1 95 ? -15.268 9.092 11.030 1.00 94.69 95 PHE A N 1
ATOM 706 C CA . PHE A 1 95 ? -14.751 9.324 12.367 1.00 94.69 95 PHE A CA 1
ATOM 707 C C . PHE A 1 95 ? -14.744 10.818 12.678 1.00 94.69 95 PHE A C 1
ATOM 709 O O . PHE A 1 95 ? -14.763 11.652 11.772 1.00 94.69 95 PHE A O 1
ATOM 716 N N . ALA A 1 96 ? -14.681 11.132 13.963 1.00 94.75 96 ALA A N 1
ATOM 717 C CA . ALA A 1 96 ? -14.500 12.470 14.495 1.00 94.75 96 ALA A CA 1
ATOM 718 C C . ALA A 1 96 ? -13.366 12.462 15.532 1.00 94.75 96 ALA A C 1
ATOM 720 O O . ALA A 1 96 ? -12.995 11.408 16.057 1.00 94.75 96 ALA A O 1
ATOM 721 N N . ILE A 1 97 ? -12.820 13.646 15.816 1.00 94.31 97 ILE A N 1
ATOM 722 C CA . ILE A 1 97 ? -11.963 13.868 16.982 1.00 94.31 97 ILE A CA 1
ATOM 723 C C . ILE A 1 97 ? -12.725 14.728 17.985 1.00 94.31 97 ILE A C 1
ATOM 725 O O . ILE A 1 97 ? -13.168 15.825 17.648 1.00 94.31 97 ILE A O 1
ATOM 729 N N . GLU A 1 98 ? -12.824 14.243 19.219 1.00 90.44 98 GLU A N 1
ATOM 730 C CA . GLU A 1 98 ? -13.313 15.006 20.368 1.00 90.44 98 GLU A CA 1
ATOM 731 C C . GLU A 1 98 ? -12.186 15.119 21.399 1.00 90.44 98 GLU A C 1
ATOM 733 O O . GLU A 1 98 ? -11.780 14.134 22.014 1.00 90.44 98 GLU A O 1
ATOM 738 N N . GLY A 1 99 ? -11.622 16.320 21.553 1.00 89.44 99 GLY A N 1
ATOM 739 C CA . GLY A 1 99 ? -10.380 16.497 22.308 1.00 89.44 99 GLY A CA 1
ATOM 740 C C . GLY A 1 99 ? -9.207 15.800 21.609 1.00 89.44 99 GLY A C 1
ATOM 741 O O . GLY A 1 99 ? -8.780 16.247 20.548 1.00 89.44 99 GLY A O 1
ATOM 742 N N . ASP A 1 100 ? -8.702 14.712 22.198 1.00 90.50 100 ASP A N 1
ATOM 743 C CA . ASP A 1 100 ? -7.676 13.835 21.595 1.00 90.50 100 ASP A CA 1
ATOM 744 C C . ASP A 1 100 ? -8.228 12.444 21.222 1.00 90.50 100 ASP A C 1
ATOM 746 O O . ASP A 1 100 ? -7.494 11.592 20.718 1.00 90.50 100 ASP A O 1
ATOM 750 N N . GLU A 1 101 ? -9.519 12.191 21.454 1.00 95.06 101 GLU A N 1
ATOM 751 C CA . GLU A 1 101 ? -10.152 10.896 21.205 1.00 95.06 101 GLU A CA 1
ATOM 752 C C . GLU A 1 101 ? -10.591 10.782 19.745 1.00 95.06 101 GLU A C 1
ATOM 754 O O . GLU A 1 101 ? -11.448 11.533 19.276 1.00 95.06 101 GLU A O 1
ATOM 759 N N . PHE A 1 102 ? -10.015 9.821 19.022 1.00 96.94 102 PHE A N 1
ATOM 760 C CA . PHE A 1 102 ? -10.441 9.451 17.677 1.00 96.94 102 PHE A CA 1
ATOM 761 C C . PHE A 1 102 ? -11.526 8.381 17.773 1.00 96.94 102 PHE A C 1
ATOM 763 O O . PHE A 1 102 ? -11.235 7.243 18.149 1.00 96.94 102 PHE A O 1
ATOM 770 N N . ARG A 1 103 ? -12.765 8.730 17.416 1.00 95.50 103 ARG A N 1
ATOM 771 C CA . ARG A 1 103 ? -13.947 7.875 17.610 1.00 95.50 103 ARG A CA 1
ATOM 772 C C . ARG A 1 103 ? -14.889 7.891 16.416 1.00 95.50 103 ARG A C 1
ATOM 774 O O . ARG A 1 103 ? -14.783 8.760 15.548 1.00 95.50 103 ARG A O 1
ATOM 781 N N . LEU A 1 104 ? -15.802 6.924 16.350 1.00 95.31 104 LEU A N 1
ATOM 782 C CA . LEU A 1 104 ? -16.814 6.889 15.296 1.00 95.31 104 LEU A CA 1
ATOM 783 C C . LEU A 1 104 ? -17.678 8.159 15.368 1.00 95.31 104 LEU A C 1
ATOM 785 O O . LEU A 1 104 ? -18.075 8.583 16.451 1.00 95.31 104 LEU A O 1
ATOM 789 N N . ALA A 1 105 ? -17.951 8.780 14.218 1.00 93.44 105 ALA A N 1
ATOM 790 C CA . ALA A 1 105 ? -18.750 10.009 14.175 1.00 93.44 105 ALA A CA 1
ATOM 791 C C . ALA A 1 105 ? -20.226 9.757 14.539 1.00 93.44 105 ALA A C 1
ATOM 793 O O . ALA A 1 105 ? -20.914 10.644 15.035 1.00 93.44 105 ALA A O 1
ATOM 794 N N . GLU A 1 106 ? -20.710 8.541 14.286 1.00 90.50 106 GLU A N 1
ATOM 795 C CA . GLU A 1 106 ? -22.063 8.100 14.605 1.00 90.50 106 GLU A CA 1
ATOM 796 C C . GLU A 1 106 ? -22.087 7.375 15.956 1.00 90.50 106 GLU A C 1
ATOM 798 O O . GLU A 1 106 ? -21.229 6.537 16.239 1.00 90.50 106 GLU A O 1
ATOM 803 N N . SER A 1 107 ? -23.093 7.671 16.781 1.00 90.69 107 SER A N 1
ATOM 804 C CA . SER A 1 107 ? -23.292 6.979 18.055 1.00 90.69 107 SER A CA 1
ATOM 805 C C . SER A 1 107 ? -23.805 5.556 17.833 1.00 90.69 107 SER A C 1
ATOM 807 O O . SER A 1 107 ? -24.679 5.317 17.001 1.00 90.69 107 SER A O 1
ATOM 809 N N . VAL A 1 108 ? -23.289 4.608 18.617 1.00 93.44 108 VAL A N 1
ATOM 810 C CA . VAL A 1 108 ? -23.694 3.198 18.584 1.00 93.44 108 VAL A CA 1
ATOM 811 C C . VAL A 1 108 ? -24.216 2.802 19.958 1.00 93.44 108 VAL A C 1
ATOM 813 O O . VAL A 1 108 ? -23.532 2.994 20.973 1.00 93.44 108 VAL A O 1
ATOM 816 N N . ALA A 1 109 ? -25.418 2.223 19.981 1.00 95.00 109 ALA A N 1
ATOM 817 C CA . ALA A 1 109 ? -26.033 1.705 21.198 1.00 95.00 109 ALA A CA 1
ATOM 818 C C . ALA A 1 109 ? -25.101 0.675 21.876 1.00 95.00 109 ALA A C 1
ATOM 820 O O . ALA A 1 109 ? -24.519 -0.153 21.163 1.00 95.00 109 ALA A O 1
ATOM 821 N N . PRO A 1 110 ? -24.907 0.725 23.210 1.00 94.50 110 PRO A N 1
ATOM 822 C CA . PRO A 1 110 ? -23.948 -0.125 23.925 1.00 94.50 110 PRO A CA 1
ATOM 823 C C . PRO A 1 110 ? -24.025 -1.619 23.578 1.00 94.50 110 PRO A C 1
ATOM 825 O O . PRO A 1 110 ? -22.996 -2.257 23.360 1.00 94.50 110 PRO A O 1
ATOM 828 N N . GLU A 1 111 ? -25.232 -2.159 23.427 1.00 96.12 111 GLU A N 1
ATOM 829 C CA . GLU A 1 111 ? -25.522 -3.550 23.068 1.00 96.12 111 GLU A CA 1
ATOM 830 C C . GLU A 1 111 ? -25.016 -3.958 21.669 1.00 96.12 111 GLU A C 1
ATOM 832 O O . GLU A 1 111 ? -24.782 -5.139 21.391 1.00 96.12 111 GLU A O 1
ATOM 837 N N . HIS A 1 112 ? -24.804 -2.995 20.772 1.00 95.19 112 HIS A N 1
ATOM 838 C CA . HIS A 1 112 ? -24.345 -3.237 19.404 1.00 95.19 112 HIS A CA 1
ATOM 839 C C . HIS A 1 112 ? -22.842 -3.021 19.216 1.00 95.19 112 HIS A C 1
ATOM 841 O O . HIS A 1 112 ? -22.297 -3.472 18.209 1.00 95.19 112 HIS A O 1
ATOM 847 N N . ARG A 1 113 ? -22.147 -2.390 20.170 1.00 94.31 113 ARG A N 1
ATOM 848 C CA . ARG A 1 113 ? -20.724 -2.028 20.024 1.00 94.31 113 ARG A CA 1
ATOM 849 C C . ARG A 1 113 ? -19.832 -3.246 19.802 1.00 94.31 113 ARG A C 1
ATOM 851 O O . ARG A 1 113 ? -19.130 -3.305 18.798 1.00 94.31 113 ARG A O 1
ATOM 858 N N . GLY A 1 114 ? -19.952 -4.263 20.658 1.00 94.06 114 GLY A N 1
ATOM 859 C CA . GLY A 1 114 ? -19.167 -5.497 20.526 1.00 94.06 114 GLY A CA 1
ATOM 860 C C . GLY A 1 114 ? -19.455 -6.265 19.230 1.00 94.06 114 GLY A C 1
ATOM 861 O O . GLY A 1 114 ? -18.543 -6.807 18.606 1.00 94.06 114 GLY A O 1
ATOM 862 N N . HIS A 1 115 ? -20.713 -6.266 18.776 1.00 95.56 115 HIS A N 1
ATOM 863 C CA . HIS A 1 115 ? -21.095 -6.862 17.494 1.00 95.56 115 HIS A CA 1
ATOM 864 C C . HIS A 1 115 ? -20.458 -6.110 16.317 1.00 95.56 115 HIS A C 1
ATOM 866 O O . HIS A 1 115 ? -19.920 -6.734 15.401 1.00 95.56 115 HIS A O 1
ATOM 872 N N . LEU A 1 116 ? -20.470 -4.775 16.361 1.00 95.44 116 LEU A N 1
ATOM 873 C CA . LEU A 1 116 ? -19.859 -3.933 15.340 1.00 95.44 116 LEU A CA 1
ATOM 874 C C . LEU A 1 116 ? -18.338 -4.132 15.276 1.00 95.44 116 LEU A C 1
ATOM 876 O O . LEU A 1 116 ? -17.815 -4.332 14.179 1.00 95.44 116 LEU A O 1
ATOM 880 N N . ASP A 1 117 ? -17.648 -4.123 16.422 1.00 95.38 117 ASP A N 1
ATOM 881 C CA . ASP A 1 117 ? -16.205 -4.394 16.513 1.00 95.38 117 ASP A CA 1
ATOM 882 C C . ASP A 1 117 ? -15.853 -5.737 15.872 1.00 95.38 117 ASP A C 1
ATOM 884 O O . ASP A 1 117 ? -14.936 -5.817 15.052 1.00 95.38 117 ASP A O 1
ATOM 888 N N . ARG A 1 118 ? -16.624 -6.783 16.191 1.00 96.44 118 ARG A N 1
ATOM 889 C CA . ARG A 1 118 ? -16.417 -8.120 15.635 1.00 96.44 118 ARG A CA 1
ATOM 890 C C . ARG A 1 118 ? -16.601 -8.144 14.119 1.00 96.44 118 ARG A C 1
ATOM 892 O O . ARG A 1 118 ? -15.704 -8.588 13.409 1.00 96.44 118 ARG A O 1
ATOM 899 N N . MET A 1 119 ? -17.737 -7.660 13.616 1.00 97.50 119 MET A N 1
ATOM 900 C CA . MET A 1 119 ? -18.049 -7.714 12.182 1.00 97.50 119 MET A CA 1
ATOM 901 C C . MET A 1 119 ? -17.076 -6.875 11.349 1.00 97.50 119 MET A C 1
ATOM 903 O O . MET A 1 119 ? -16.638 -7.296 10.277 1.00 97.50 119 MET A O 1
ATOM 907 N N . VAL A 1 120 ? -16.724 -5.678 11.830 1.00 97.12 120 VAL A N 1
ATOM 908 C CA . VAL A 1 120 ? -15.734 -4.828 11.159 1.00 97.12 120 VAL A CA 1
ATOM 909 C C . VAL A 1 120 ? -14.349 -5.458 11.252 1.00 97.12 120 VAL A C 1
ATOM 911 O O . VAL A 1 120 ? -13.630 -5.439 10.259 1.00 97.12 120 VAL A O 1
ATOM 914 N N . GLY A 1 121 ? -13.992 -6.057 12.390 1.00 97.44 121 GLY A N 1
ATOM 915 C CA . GLY A 1 121 ? -12.732 -6.773 12.569 1.00 97.44 121 GLY A CA 1
ATOM 916 C C . GLY A 1 121 ? -12.574 -7.921 11.575 1.00 97.44 121 GLY A C 1
ATOM 917 O O . GLY A 1 121 ? -11.595 -7.952 10.837 1.00 97.44 121 GLY A O 1
ATOM 918 N N . GLU A 1 122 ? -13.567 -8.806 11.473 1.00 97.75 122 GLU A N 1
ATOM 919 C CA . GLU A 1 122 ? -13.567 -9.920 10.512 1.00 97.75 122 GLU A CA 1
ATOM 920 C C . GLU A 1 122 ? -13.442 -9.421 9.060 1.00 97.75 122 GLU A C 1
ATOM 922 O O . GLU A 1 122 ? -12.642 -9.941 8.276 1.00 97.75 122 GLU A O 1
ATOM 927 N N . LEU A 1 123 ? -14.173 -8.360 8.700 1.00 97.44 123 LEU A N 1
ATOM 928 C CA . LEU A 1 123 ? -14.089 -7.764 7.368 1.00 97.44 123 LEU A CA 1
ATOM 929 C C . LEU A 1 123 ? -12.710 -7.146 7.091 1.00 97.44 123 LEU A C 1
ATOM 931 O O . LEU A 1 123 ? -12.165 -7.319 6.00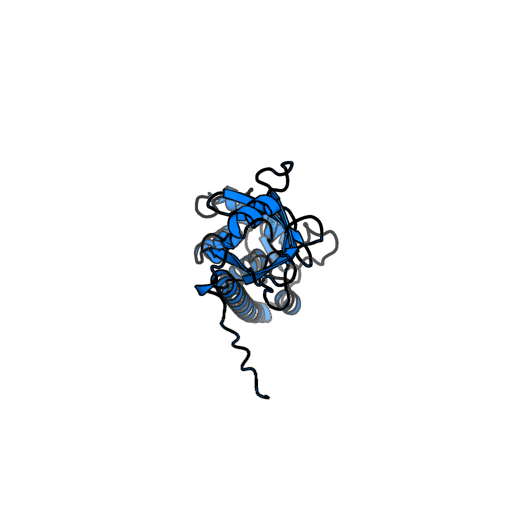1 1.00 97.44 123 LEU A O 1
ATOM 935 N N . VAL A 1 124 ? -12.142 -6.417 8.052 1.00 97.69 124 VAL A N 1
ATOM 936 C CA . VAL A 1 124 ? -10.811 -5.807 7.936 1.00 97.69 124 VAL A CA 1
ATOM 937 C C . VAL A 1 124 ? -9.737 -6.880 7.781 1.00 97.69 124 VAL A C 1
ATOM 939 O O . VAL A 1 124 ? -8.859 -6.735 6.928 1.00 97.69 124 VAL A O 1
ATOM 942 N N . ASP A 1 125 ? -9.830 -7.968 8.541 1.00 97.00 125 ASP A N 1
ATOM 943 C CA . ASP A 1 125 ? -8.904 -9.100 8.482 1.00 97.00 125 ASP A CA 1
ATOM 944 C C . ASP A 1 125 ? -8.911 -9.743 7.101 1.00 97.00 125 ASP A C 1
ATOM 946 O O . ASP A 1 125 ? -7.858 -9.879 6.474 1.00 97.00 125 ASP A O 1
ATOM 950 N N . TRP A 1 126 ? -10.103 -10.044 6.584 1.00 97.19 126 TRP A N 1
ATOM 951 C CA . TRP A 1 126 ? -10.262 -10.576 5.236 1.00 97.19 126 TRP A CA 1
ATOM 952 C C . TRP A 1 126 ? -9.710 -9.621 4.165 1.00 97.19 126 TRP A C 1
ATOM 954 O O . TRP A 1 126 ? -8.989 -10.045 3.256 1.00 97.19 126 TRP A O 1
ATOM 964 N N . ARG A 1 127 ? -9.992 -8.314 4.272 1.00 95.62 127 ARG A N 1
ATOM 965 C CA . ARG A 1 127 ? -9.492 -7.313 3.313 1.00 95.62 127 ARG A CA 1
ATOM 966 C C . ARG A 1 127 ? -7.973 -7.190 3.337 1.00 95.62 127 ARG A C 1
ATOM 968 O O . ARG A 1 127 ? -7.367 -7.096 2.270 1.00 95.62 127 ARG A O 1
ATOM 975 N N . LEU A 1 128 ? -7.362 -7.175 4.523 1.00 95.88 128 LEU A N 1
ATOM 976 C CA . LEU A 1 128 ? -5.908 -7.126 4.671 1.00 95.88 128 LEU A CA 1
ATOM 977 C C . LEU A 1 128 ? -5.260 -8.392 4.109 1.00 95.88 128 LEU A C 1
ATOM 979 O O . LEU A 1 128 ? -4.318 -8.267 3.332 1.00 95.88 128 LEU A O 1
ATOM 983 N N . ALA A 1 129 ? -5.793 -9.578 4.414 1.00 94.25 129 ALA A N 1
ATOM 984 C CA . ALA A 1 129 ? -5.293 -10.837 3.861 1.00 94.25 129 ALA A CA 1
ATOM 985 C C . ALA A 1 129 ? -5.310 -10.818 2.324 1.00 94.25 129 ALA A C 1
ATOM 987 O O . ALA A 1 129 ? -4.260 -10.936 1.691 1.00 94.25 129 ALA A O 1
ATOM 988 N N . ARG A 1 130 ? -6.466 -10.514 1.718 1.00 91.62 130 ARG A N 1
ATOM 989 C CA . ARG A 1 130 ? -6.616 -10.421 0.256 1.00 91.62 130 ARG A CA 1
ATOM 990 C C . ARG A 1 130 ? -5.708 -9.355 -0.369 1.00 91.62 130 ARG A C 1
ATOM 992 O O . ARG A 1 130 ? -5.176 -9.536 -1.465 1.00 91.62 130 ARG A O 1
ATOM 999 N N . TYR A 1 131 ? -5.537 -8.214 0.300 1.00 91.38 131 TYR A N 1
ATOM 1000 C CA . TYR A 1 131 ? -4.635 -7.154 -0.152 1.00 91.38 131 TYR A CA 1
ATOM 1001 C C . TYR A 1 131 ? -3.177 -7.627 -0.181 1.00 91.38 131 TYR A C 1
ATOM 1003 O O . TYR A 1 131 ? -2.471 -7.392 -1.166 1.00 91.38 131 TYR A O 1
ATOM 1011 N N . LEU A 1 132 ? -2.742 -8.300 0.883 1.00 90.12 132 LEU A N 1
ATOM 1012 C CA . LEU A 1 132 ? -1.381 -8.795 1.046 1.00 90.12 132 LEU A CA 1
ATOM 1013 C C . LEU A 1 132 ? -1.072 -9.968 0.108 1.00 90.12 132 LEU A C 1
ATOM 1015 O O . LEU A 1 132 ? 0.030 -10.013 -0.437 1.00 90.12 132 LEU A O 1
ATOM 1019 N N . GLU A 1 133 ? -2.035 -10.857 -0.140 1.00 87.75 133 GLU A N 1
ATOM 1020 C CA . GLU A 1 133 ? -1.949 -11.911 -1.163 1.00 87.75 133 GLU A CA 1
ATOM 1021 C C . GLU A 1 133 ? -1.723 -11.317 -2.551 1.00 87.75 133 GLU A C 1
ATOM 1023 O O . GLU A 1 133 ? -0.757 -11.665 -3.227 1.00 87.75 133 GLU A O 1
ATOM 1028 N N . ARG A 1 134 ? -2.546 -10.338 -2.949 1.00 83.94 134 ARG A N 1
ATOM 1029 C CA . ARG A 1 134 ? -2.380 -9.638 -4.230 1.00 83.94 134 ARG A CA 1
ATOM 1030 C C . ARG A 1 134 ? -1.022 -8.939 -4.329 1.00 83.94 134 ARG A C 1
ATOM 1032 O O . ARG A 1 134 ? -0.422 -8.916 -5.400 1.00 83.94 134 ARG A O 1
ATOM 1039 N N . LYS A 1 135 ? -0.533 -8.354 -3.230 1.00 79.38 135 LYS A N 1
ATOM 1040 C CA . LYS A 1 135 ? 0.783 -7.698 -3.196 1.00 79.38 135 LYS A CA 1
ATOM 1041 C C . LYS A 1 135 ? 1.932 -8.709 -3.302 1.00 79.38 135 LYS A C 1
ATOM 1043 O O . LYS A 1 135 ? 2.938 -8.386 -3.922 1.00 79.38 135 LYS A O 1
ATOM 1048 N N . SER A 1 136 ? 1.777 -9.912 -2.749 1.00 76.25 136 SER A N 1
ATOM 1049 C CA . SER A 1 136 ? 2.737 -11.007 -2.932 1.00 76.25 136 SER A CA 1
ATOM 1050 C C . SER A 1 136 ? 2.721 -11.559 -4.353 1.00 76.25 136 SER A C 1
ATOM 1052 O O . SER A 1 136 ? 3.774 -11.615 -4.968 1.00 76.25 136 SER A O 1
ATOM 1054 N N . ALA A 1 137 ? 1.545 -11.851 -4.917 1.00 70.06 137 ALA A N 1
ATOM 1055 C CA . ALA A 1 137 ? 1.430 -12.319 -6.299 1.00 70.06 137 ALA A CA 1
ATOM 1056 C C . ALA A 1 137 ? 2.068 -11.335 -7.296 1.00 70.06 137 ALA A C 1
ATOM 1058 O O . ALA A 1 137 ? 2.715 -11.749 -8.249 1.00 70.06 137 ALA A O 1
ATOM 1059 N N . ARG A 1 138 ? 1.947 -10.027 -7.030 1.00 67.88 138 ARG A N 1
ATOM 1060 C CA . ARG A 1 138 ? 2.625 -8.974 -7.796 1.00 67.88 138 ARG A CA 1
ATOM 1061 C C . ARG A 1 138 ? 4.150 -8.971 -7.642 1.00 67.88 138 ARG A C 1
ATOM 1063 O O . ARG A 1 138 ? 4.829 -8.521 -8.553 1.00 67.88 138 ARG A O 1
ATOM 1070 N N . ARG A 1 139 ? 4.697 -9.397 -6.501 1.00 66.62 139 ARG A N 1
ATOM 1071 C CA . ARG A 1 139 ? 6.156 -9.506 -6.320 1.00 66.62 139 ARG A CA 1
ATOM 1072 C C . ARG A 1 139 ? 6.750 -10.666 -7.100 1.00 66.62 139 ARG A C 1
ATOM 1074 O O . ARG A 1 139 ? 7.813 -10.521 -7.682 1.00 66.62 139 ARG A O 1
ATOM 1081 N N . ASP A 1 140 ? 6.034 -11.778 -7.152 1.00 68.31 140 ASP A N 1
ATOM 1082 C CA . ASP A 1 140 ? 6.526 -12.979 -7.826 1.00 68.31 140 ASP A CA 1
ATOM 1083 C C . ASP A 1 140 ? 6.213 -12.972 -9.336 1.00 68.31 140 ASP A C 1
ATOM 1085 O O . ASP A 1 140 ? 6.677 -13.835 -10.080 1.00 68.31 140 ASP A O 1
ATOM 1089 N N . SER A 1 141 ? 5.435 -11.994 -9.816 1.00 73.94 141 SER A N 1
ATOM 1090 C CA . SER A 1 141 ? 5.074 -11.869 -11.227 1.00 73.94 141 SER A CA 1
ATOM 1091 C C . SER A 1 141 ? 6.174 -11.206 -12.054 1.00 73.94 141 SER A C 1
ATOM 1093 O O . SER A 1 141 ? 6.641 -10.106 -11.742 1.00 73.94 141 SER A O 1
ATOM 1095 N N . VAL A 1 142 ? 6.509 -11.850 -13.170 1.00 87.56 142 VAL A N 1
ATOM 1096 C CA . VAL A 1 142 ? 7.326 -11.286 -14.244 1.00 87.56 142 VAL A CA 1
ATOM 1097 C C . VAL A 1 142 ? 6.406 -10.949 -15.411 1.00 87.56 142 VAL A C 1
ATOM 1099 O O . VAL A 1 142 ? 5.861 -11.843 -16.057 1.00 87.56 142 VAL A O 1
ATOM 1102 N N . ALA A 1 143 ? 6.261 -9.661 -15.698 1.00 90.44 143 ALA A N 1
ATOM 1103 C CA . ALA A 1 143 ? 5.559 -9.183 -16.873 1.00 90.44 143 ALA A CA 1
ATOM 1104 C C . ALA A 1 143 ? 6.461 -9.322 -18.102 1.00 90.44 143 ALA A C 1
ATOM 1106 O O . ALA A 1 143 ? 7.568 -8.781 -18.135 1.00 90.44 143 ALA A O 1
ATOM 1107 N N . VAL A 1 144 ? 5.984 -10.007 -19.138 1.00 92.69 144 VAL A N 1
ATOM 1108 C CA . VAL A 1 144 ? 6.719 -10.148 -20.401 1.00 92.69 144 VAL A CA 1
ATOM 1109 C C . VAL A 1 144 ? 6.090 -9.236 -21.444 1.00 92.69 144 VAL A C 1
ATOM 1111 O O . VAL A 1 144 ? 4.959 -9.451 -21.886 1.00 92.69 144 VAL A O 1
ATOM 1114 N N . VAL A 1 145 ? 6.834 -8.212 -21.857 1.00 94.69 145 VAL A N 1
ATOM 1115 C CA . VAL A 1 145 ? 6.354 -7.171 -22.774 1.00 94.69 145 VAL A CA 1
ATOM 1116 C C . VAL A 1 145 ? 7.081 -7.226 -24.111 1.00 94.69 145 VAL A C 1
ATOM 1118 O O . VAL A 1 145 ? 8.250 -7.607 -24.198 1.00 94.69 145 VAL A O 1
ATOM 1121 N N . LYS A 1 146 ? 6.376 -6.860 -25.184 1.00 95.25 146 LYS A N 1
ATOM 1122 C CA . LYS A 1 146 ? 6.926 -6.849 -26.543 1.00 95.25 146 LYS A CA 1
ATOM 1123 C C . LYS A 1 146 ? 7.723 -5.579 -26.798 1.00 95.25 146 LYS A C 1
ATOM 1125 O O . LYS A 1 146 ? 7.220 -4.486 -26.551 1.00 95.25 146 LYS A O 1
ATOM 1130 N N . VAL A 1 147 ? 8.918 -5.725 -27.369 1.00 96.38 147 VAL A N 1
ATOM 1131 C CA . VAL A 1 147 ? 9.619 -4.602 -27.996 1.00 96.38 147 VAL A CA 1
ATOM 1132 C C . VAL A 1 147 ? 8.917 -4.294 -29.315 1.00 96.38 147 VAL A C 1
ATOM 1134 O O . VAL A 1 147 ? 8.678 -5.183 -30.134 1.00 96.38 147 VAL A O 1
ATOM 1137 N N . ALA A 1 148 ? 8.523 -3.043 -29.494 1.00 94.75 148 ALA A N 1
ATOM 1138 C CA . ALA A 1 148 ? 7.819 -2.555 -30.668 1.00 94.75 148 ALA A CA 1
ATOM 1139 C C . ALA A 1 148 ? 8.496 -1.287 -31.182 1.00 94.75 148 ALA A C 1
ATOM 1141 O O . ALA A 1 148 ? 9.178 -0.595 -30.434 1.00 94.75 148 ALA A O 1
ATOM 1142 N N . HIS A 1 149 ? 8.272 -0.954 -32.445 1.00 92.12 149 HIS A N 1
ATOM 1143 C CA . HIS A 1 149 ? 8.796 0.257 -33.057 1.00 92.12 149 HIS A CA 1
ATOM 1144 C C . HIS A 1 149 ? 7.647 1.210 -33.396 1.00 92.12 149 HIS A C 1
ATOM 1146 O O . HIS A 1 149 ? 6.653 0.803 -33.995 1.00 92.12 149 HIS A O 1
ATOM 1152 N N . ASN A 1 150 ? 7.764 2.487 -33.027 1.00 88.38 150 ASN A N 1
ATOM 1153 C CA . ASN A 1 150 ? 6.727 3.495 -33.307 1.00 88.38 150 ASN A CA 1
ATOM 1154 C C . ASN A 1 150 ? 6.921 4.220 -34.656 1.00 88.38 150 ASN A C 1
ATOM 1156 O O . ASN A 1 150 ? 6.278 5.234 -34.918 1.00 88.38 150 ASN A O 1
ATOM 1160 N N . GLY A 1 151 ? 7.842 3.728 -35.486 1.00 85.81 151 GLY A N 1
ATOM 1161 C CA . GLY A 1 151 ? 8.255 4.341 -36.751 1.00 85.81 151 GLY A CA 1
ATOM 1162 C C . GLY A 1 151 ? 9.474 5.260 -36.635 1.00 85.81 151 GLY A C 1
ATOM 1163 O O . GLY A 1 151 ? 10.095 5.547 -37.651 1.00 85.81 151 GLY A O 1
ATOM 1164 N N . ARG A 1 152 ? 9.858 5.682 -35.422 1.00 88.56 152 ARG A N 1
ATOM 1165 C CA . ARG A 1 152 ? 11.065 6.493 -35.174 1.00 88.56 152 ARG A CA 1
ATOM 1166 C C . ARG A 1 152 ? 12.064 5.806 -34.256 1.00 88.56 152 ARG A C 1
ATOM 1168 O O . ARG A 1 152 ? 13.251 5.820 -34.545 1.00 88.56 152 ARG A O 1
ATOM 1175 N N . THR A 1 153 ? 11.584 5.253 -33.148 1.00 93.69 153 THR A N 1
ATOM 1176 C CA . THR A 1 153 ? 12.422 4.615 -32.132 1.00 93.69 153 THR A CA 1
ATOM 1177 C C . THR A 1 153 ? 11.731 3.377 -31.561 1.00 93.69 153 THR A C 1
ATOM 1179 O O . THR A 1 153 ? 10.489 3.317 -31.541 1.00 93.69 153 THR A O 1
ATOM 1182 N N . PRO A 1 154 ? 12.496 2.409 -31.030 1.00 96.69 154 PRO A N 1
ATOM 1183 C CA . PRO A 1 154 ? 11.928 1.309 -30.269 1.00 96.69 154 PRO A CA 1
ATOM 1184 C C . PRO A 1 154 ? 11.277 1.801 -28.966 1.00 96.69 154 PRO A C 1
ATOM 1186 O O . PRO A 1 154 ? 11.623 2.843 -28.404 1.00 96.69 154 PRO A O 1
ATOM 1189 N N . MET A 1 155 ? 10.289 1.042 -28.505 1.00 96.88 155 MET A N 1
ATOM 1190 C CA . MET A 1 155 ? 9.544 1.220 -27.262 1.00 96.88 155 MET A CA 1
ATOM 1191 C C . MET A 1 155 ? 9.050 -0.144 -26.760 1.00 96.88 155 MET A C 1
ATOM 1193 O O . MET A 1 155 ? 9.131 -1.146 -27.470 1.00 96.88 155 MET A O 1
ATOM 1197 N N . LEU A 1 156 ? 8.481 -0.194 -25.558 1.00 97.25 156 LEU A N 1
ATOM 1198 C CA . LEU A 1 156 ? 7.867 -1.412 -25.024 1.00 97.25 156 LEU A CA 1
ATOM 1199 C C . LEU A 1 156 ? 6.351 -1.302 -25.092 1.00 97.25 156 LEU A C 1
ATOM 1201 O O . LEU A 1 156 ? 5.780 -0.348 -24.570 1.00 97.25 156 LEU A O 1
ATOM 1205 N N . PHE A 1 157 ? 5.696 -2.272 -25.719 1.00 95.19 157 PHE A N 1
ATOM 1206 C CA . PHE A 1 157 ? 4.242 -2.354 -25.796 1.00 95.19 157 PHE A CA 1
ATOM 1207 C C . PHE A 1 157 ? 3.676 -3.062 -24.564 1.00 95.19 157 PHE A C 1
ATOM 1209 O O . PHE A 1 157 ? 4.110 -4.160 -24.212 1.00 95.19 157 PHE A O 1
ATOM 1216 N N . LEU A 1 158 ? 2.682 -2.441 -23.930 1.00 92.94 158 LEU A N 1
ATOM 1217 C CA . LEU A 1 158 ? 2.054 -2.944 -22.715 1.00 92.94 158 LEU A CA 1
ATOM 1218 C C . LEU A 1 158 ? 0.694 -3.568 -23.023 1.00 92.94 158 LEU A C 1
ATOM 1220 O O . LEU A 1 158 ? -0.256 -2.866 -23.363 1.00 92.94 158 LEU A O 1
ATOM 1224 N N . ASP A 1 159 ? 0.596 -4.878 -22.817 1.00 88.00 159 ASP A N 1
ATOM 1225 C CA . ASP A 1 159 ? -0.675 -5.596 -22.735 1.00 88.00 159 ASP A CA 1
ATOM 1226 C C . ASP A 1 159 ? -1.118 -5.618 -21.265 1.00 88.00 159 ASP A C 1
ATOM 1228 O O . ASP A 1 159 ? -0.587 -6.377 -20.450 1.00 88.00 159 ASP A O 1
ATOM 1232 N N . ARG A 1 160 ? -2.027 -4.705 -20.911 1.00 85.31 160 ARG A N 1
ATOM 1233 C CA . ARG A 1 160 ? -2.490 -4.497 -19.530 1.00 85.31 160 ARG A CA 1
ATOM 1234 C C . ARG A 1 160 ? -3.438 -5.588 -19.047 1.00 85.31 160 ARG A C 1
ATOM 1236 O O . ARG A 1 160 ? -3.522 -5.793 -17.842 1.00 85.31 160 ARG A O 1
ATOM 1243 N N . ASP A 1 161 ? -4.109 -6.277 -19.965 1.00 83.94 161 ASP A N 1
ATOM 1244 C CA . ASP A 1 161 ? -4.992 -7.388 -19.617 1.00 83.94 161 ASP A CA 1
ATOM 1245 C C . ASP A 1 161 ? -4.162 -8.614 -19.227 1.00 83.94 161 ASP A C 1
ATOM 1247 O O . ASP A 1 161 ? -4.508 -9.325 -18.285 1.00 83.94 161 ASP A O 1
ATOM 1251 N N . LYS A 1 162 ? -3.018 -8.821 -19.898 1.00 83.38 162 LYS A N 1
ATOM 1252 C CA . LYS A 1 162 ? -2.060 -9.880 -19.543 1.00 83.38 162 LYS A CA 1
ATOM 1253 C C . LYS A 1 162 ? -1.145 -9.535 -18.374 1.00 83.38 162 LYS A C 1
ATOM 1255 O O . LYS A 1 162 ? -0.711 -10.450 -17.687 1.00 83.38 162 LYS A O 1
ATOM 1260 N N . ASN A 1 163 ? -0.846 -8.252 -18.168 1.00 84.19 163 ASN A N 1
ATOM 1261 C CA . ASN A 1 163 ? 0.078 -7.784 -17.130 1.00 84.19 163 ASN A CA 1
ATOM 1262 C C . ASN A 1 163 ? -0.571 -6.670 -16.270 1.00 84.19 163 ASN A C 1
ATOM 1264 O O . ASN A 1 163 ? -0.115 -5.513 -16.292 1.00 84.19 163 ASN A O 1
ATOM 1268 N N . PRO A 1 164 ? -1.675 -6.961 -15.548 1.00 81.44 164 PRO A N 1
ATOM 1269 C CA . PRO A 1 164 ? -2.407 -5.973 -14.744 1.00 81.44 164 PRO A CA 1
ATOM 1270 C C . PRO A 1 164 ? -1.585 -5.402 -13.578 1.00 81.44 164 PRO A C 1
ATOM 1272 O O . PRO A 1 164 ? -1.919 -4.362 -13.007 1.00 81.44 164 PRO A O 1
ATOM 1275 N N . GLU A 1 165 ? -0.503 -6.076 -13.210 1.00 81.69 165 GLU A N 1
ATOM 1276 C CA . GLU A 1 165 ? 0.442 -5.688 -12.178 1.00 81.69 165 GLU A CA 1
ATOM 1277 C C . GLU A 1 165 ? 1.411 -4.585 -12.602 1.00 81.69 165 GLU A C 1
ATOM 1279 O O . GLU A 1 165 ? 2.062 -3.990 -11.738 1.00 81.69 165 GLU A O 1
ATOM 1284 N N . LEU A 1 166 ? 1.555 -4.297 -13.896 1.00 88.00 166 LEU A N 1
ATOM 1285 C CA . LEU A 1 166 ? 2.490 -3.269 -14.336 1.00 88.00 166 LEU A CA 1
ATOM 1286 C C . LEU A 1 166 ? 2.070 -1.895 -13.793 1.00 88.00 166 LEU A C 1
ATOM 1288 O O . LEU A 1 166 ? 0.882 -1.558 -13.791 1.00 88.00 166 LEU A O 1
ATOM 1292 N N . PRO A 1 167 ? 3.016 -1.058 -13.336 1.00 88.19 167 PRO A N 1
ATOM 1293 C CA . PRO A 1 167 ? 2.693 0.257 -12.803 1.00 88.19 167 PRO A CA 1
ATOM 1294 C C . PRO A 1 167 ? 2.083 1.164 -13.883 1.00 88.19 167 PRO A C 1
ATOM 1296 O O . PRO A 1 167 ? 2.187 0.912 -15.087 1.00 88.19 167 PRO A O 1
ATOM 1299 N N . GLN A 1 168 ? 1.416 2.231 -13.451 1.00 88.00 168 GLN A N 1
ATOM 1300 C CA . GLN A 1 168 ? 0.853 3.257 -14.324 1.00 88.00 168 GLN A CA 1
ATOM 1301 C C . GLN A 1 168 ? 1.280 4.629 -13.812 1.00 88.00 168 GLN A C 1
ATOM 1303 O O . GLN A 1 168 ? 1.243 4.880 -12.608 1.00 88.00 168 GLN A O 1
ATOM 1308 N N . GLY A 1 169 ? 1.645 5.519 -14.731 1.00 87.38 169 GLY A N 1
ATOM 1309 C CA . GLY A 1 169 ? 2.043 6.885 -14.409 1.00 87.38 169 GLY A CA 1
ATOM 1310 C C . GLY A 1 169 ? 3.427 7.241 -14.936 1.00 87.38 169 GLY A C 1
ATOM 1311 O O . GLY A 1 169 ? 4.109 6.427 -15.555 1.00 87.38 169 GLY A O 1
ATOM 1312 N N . LYS A 1 170 ? 3.811 8.497 -14.710 1.00 90.44 170 LYS A N 1
ATOM 1313 C CA . LYS A 1 170 ? 5.097 9.055 -15.135 1.00 90.44 170 LYS A CA 1
ATOM 1314 C C . LYS A 1 170 ? 6.131 8.978 -14.019 1.00 90.44 170 LYS A C 1
ATOM 1316 O O . LYS A 1 170 ? 5.770 9.068 -12.847 1.00 90.44 170 LYS A O 1
ATOM 1321 N N . GLY A 1 171 ? 7.401 8.866 -14.394 1.00 87.06 171 GLY A N 1
ATOM 1322 C CA . GLY A 1 171 ? 8.525 8.887 -13.456 1.00 87.06 171 GLY A CA 1
ATOM 1323 C C . GLY A 1 171 ? 8.575 7.708 -12.479 1.00 87.06 171 GLY A C 1
ATOM 1324 O O . GLY A 1 171 ? 9.056 7.863 -11.357 1.00 87.06 171 GLY A O 1
ATOM 1325 N N . VAL A 1 172 ? 8.078 6.540 -12.887 1.00 91.25 172 VAL A N 1
ATOM 1326 C CA . VAL A 1 172 ? 8.196 5.298 -12.114 1.00 91.25 172 VAL A CA 1
ATOM 1327 C C . VAL A 1 172 ? 9.666 4.884 -12.070 1.00 91.25 172 VAL A C 1
ATOM 1329 O O . VAL A 1 172 ? 10.319 4.845 -13.110 1.00 91.25 172 VAL A O 1
ATOM 1332 N N . ARG A 1 173 ? 10.193 4.573 -10.880 1.00 92.88 173 ARG A N 1
ATOM 1333 C CA . ARG A 1 173 ? 11.563 4.059 -10.730 1.00 92.88 173 ARG A CA 1
ATOM 1334 C C . ARG A 1 173 ? 11.672 2.672 -11.362 1.00 92.88 173 ARG A C 1
ATOM 1336 O O . ARG A 1 173 ? 10.919 1.780 -10.980 1.00 92.88 173 ARG A O 1
ATOM 1343 N N . LEU A 1 174 ? 12.598 2.520 -12.302 1.00 94.81 174 LEU A N 1
ATOM 1344 C CA . LEU A 1 174 ? 12.862 1.299 -13.053 1.00 94.81 174 LEU A CA 1
ATOM 1345 C C . LEU A 1 174 ? 14.374 1.071 -13.121 1.00 94.81 174 LEU A C 1
ATOM 1347 O O . LEU A 1 174 ? 15.098 1.891 -13.678 1.00 94.81 174 LEU A O 1
ATOM 1351 N N . VAL A 1 175 ? 14.842 -0.025 -12.543 1.00 96.06 175 VAL A N 1
ATOM 1352 C CA . VAL A 1 175 ? 16.238 -0.450 -12.557 1.00 96.06 175 VAL A CA 1
ATOM 1353 C C . VAL A 1 175 ? 16.527 -1.181 -13.864 1.00 96.06 175 VAL A C 1
ATOM 1355 O O . VAL A 1 175 ? 15.845 -2.145 -14.220 1.00 96.06 175 VAL A O 1
ATOM 1358 N N . ILE A 1 176 ? 17.539 -0.713 -14.583 1.00 96.06 176 ILE A 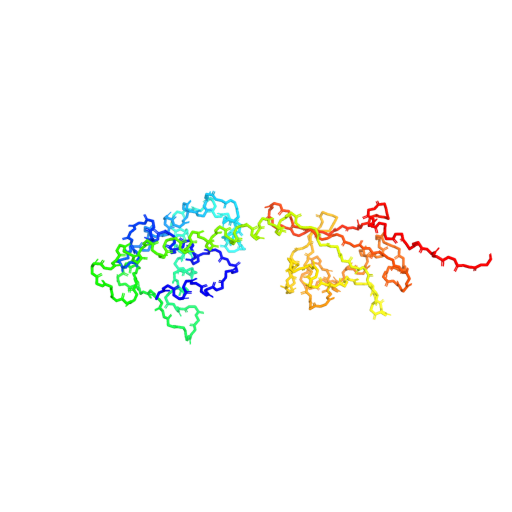N 1
ATOM 1359 C CA . ILE A 1 176 ? 18.002 -1.253 -15.860 1.00 96.06 176 ILE A CA 1
ATOM 1360 C C . ILE A 1 176 ? 19.522 -1.340 -15.756 1.00 96.06 176 ILE A C 1
ATOM 1362 O O . ILE A 1 176 ? 20.157 -0.310 -15.555 1.00 96.06 176 ILE A O 1
ATOM 1366 N N . GLU A 1 177 ? 20.096 -2.544 -15.843 1.00 92.19 177 GLU A N 1
ATOM 1367 C CA . GLU A 1 177 ? 21.556 -2.750 -15.737 1.00 92.19 177 GLU A CA 1
ATOM 1368 C C . GLU A 1 177 ? 22.175 -2.009 -14.531 1.00 92.19 177 GLU A C 1
ATOM 1370 O O . GLU A 1 177 ? 23.109 -1.228 -14.670 1.00 92.19 177 GLU A O 1
ATOM 1375 N N . GLU A 1 178 ? 21.588 -2.202 -13.341 1.00 90.44 178 GLU A N 1
ATOM 1376 C CA . GLU A 1 178 ? 22.003 -1.582 -12.062 1.00 90.44 178 GLU A CA 1
ATOM 1377 C C . GLU A 1 178 ? 21.824 -0.056 -11.961 1.00 90.44 178 GLU A C 1
ATOM 1379 O O . GLU A 1 178 ? 22.089 0.541 -10.917 1.00 90.44 178 GLU A O 1
ATOM 1384 N N . ARG A 1 179 ? 21.300 0.598 -13.001 1.00 94.44 179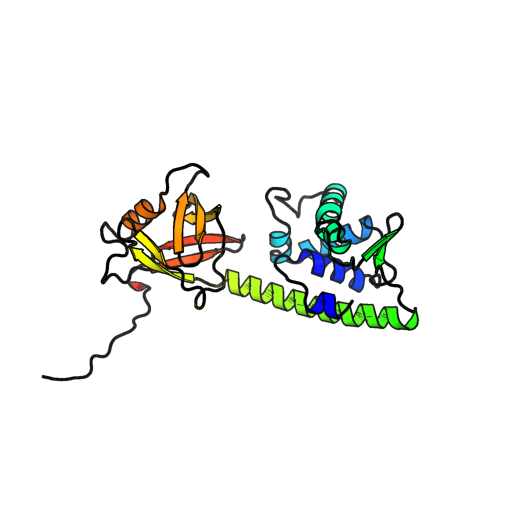 ARG A N 1
ATOM 1385 C CA . ARG A 1 179 ? 21.018 2.038 -13.006 1.00 94.44 179 ARG A CA 1
ATOM 1386 C C . ARG A 1 179 ? 19.532 2.290 -12.797 1.00 94.44 179 ARG A C 1
ATOM 1388 O O . ARG A 1 179 ? 18.685 1.613 -13.375 1.00 94.44 179 ARG A O 1
ATOM 1395 N N . VAL A 1 180 ? 19.198 3.295 -11.991 1.00 94.19 180 VAL A N 1
ATOM 1396 C CA . VAL A 1 180 ? 17.804 3.673 -11.716 1.00 94.19 180 VAL A CA 1
ATOM 1397 C C . VAL A 1 180 ? 17.345 4.731 -12.714 1.00 94.19 180 VAL A C 1
ATOM 1399 O O . VAL A 1 180 ? 17.843 5.854 -12.719 1.00 94.19 180 VAL A O 1
ATOM 1402 N N . TYR A 1 181 ? 16.335 4.393 -13.506 1.00 96.62 181 TYR A N 1
ATOM 1403 C CA . TYR A 1 181 ? 15.670 5.293 -14.438 1.00 96.62 181 TYR A CA 1
ATOM 1404 C C . TYR A 1 181 ? 14.296 5.722 -13.917 1.00 96.62 181 TYR A C 1
ATOM 1406 O O . TYR A 1 181 ? 13.608 4.993 -13.206 1.00 96.62 181 TYR A O 1
ATOM 1414 N N . LYS A 1 182 ? 13.859 6.911 -14.323 1.00 95.25 182 LYS A N 1
ATOM 1415 C CA . LYS A 1 182 ? 12.478 7.393 -14.251 1.00 95.25 182 LYS A CA 1
ATOM 1416 C C . LYS A 1 182 ? 11.790 7.076 -15.575 1.00 95.25 182 LYS A C 1
ATOM 1418 O O . LYS A 1 182 ? 12.059 7.726 -16.587 1.00 95.25 182 LYS A O 1
ATOM 1423 N N . ALA A 1 183 ? 10.917 6.076 -15.562 1.00 96.25 183 ALA A N 1
ATOM 1424 C CA . ALA A 1 183 ? 10.206 5.590 -16.735 1.00 96.25 183 ALA A CA 1
ATOM 1425 C C . ALA A 1 183 ? 8.729 6.007 -16.743 1.00 96.25 183 ALA A C 1
ATOM 1427 O O . ALA A 1 183 ? 8.068 6.039 -15.699 1.00 96.25 183 ALA A O 1
ATOM 1428 N N . ASP A 1 184 ? 8.192 6.300 -17.929 1.00 94.56 184 ASP A N 1
ATOM 1429 C CA . ASP A 1 184 ? 6.773 6.627 -18.090 1.00 94.56 184 ASP A CA 1
ATOM 1430 C C . ASP A 1 184 ? 5.995 5.394 -18.557 1.00 94.56 184 ASP A C 1
ATOM 1432 O O . ASP A 1 184 ? 6.082 4.975 -19.711 1.00 94.56 184 ASP A O 1
ATOM 1436 N N . PHE A 1 185 ? 5.187 4.837 -17.656 1.00 95.19 185 PHE A N 1
ATOM 1437 C CA . PHE A 1 185 ? 4.255 3.752 -17.939 1.00 95.19 185 PHE A CA 1
ATOM 1438 C C . PHE A 1 185 ? 2.913 4.349 -18.359 1.00 95.19 185 PHE A C 1
ATOM 1440 O O . PHE A 1 185 ? 2.006 4.560 -17.541 1.00 95.19 185 PHE A O 1
ATOM 1447 N N . VAL A 1 186 ? 2.788 4.646 -19.650 1.00 92.00 186 VAL A N 1
ATOM 1448 C CA . VAL A 1 186 ? 1.552 5.171 -20.239 1.00 92.00 186 VAL A CA 1
ATOM 1449 C C . VAL A 1 186 ? 0.570 4.035 -20.560 1.00 92.00 186 VAL A C 1
ATOM 1451 O O . VAL A 1 186 ? 0.818 2.864 -20.259 1.00 92.00 186 VAL A O 1
ATOM 1454 N N . LYS A 1 187 ? -0.596 4.375 -21.127 1.00 88.56 187 LYS A N 1
ATOM 1455 C CA . LYS A 1 187 ? -1.717 3.436 -21.315 1.00 88.56 187 LYS A CA 1
ATOM 1456 C C . LYS A 1 187 ? -1.300 2.145 -22.032 1.00 88.56 187 LYS A C 1
ATOM 1458 O O . LYS A 1 187 ? -1.628 1.067 -21.553 1.00 88.56 187 LYS A O 1
ATOM 1463 N N . ILE A 1 188 ? -0.567 2.277 -23.138 1.00 92.56 188 ILE A N 1
ATOM 1464 C CA . ILE A 1 188 ? -0.226 1.162 -24.039 1.00 92.56 188 ILE A CA 1
ATOM 1465 C C . ILE A 1 188 ? 1.278 0.902 -24.164 1.00 92.56 188 ILE A C 1
ATOM 1467 O O . ILE A 1 188 ? 1.679 0.046 -24.945 1.00 92.56 188 ILE A O 1
ATOM 1471 N N . ALA A 1 189 ? 2.124 1.671 -23.474 1.00 95.38 189 ALA A N 1
ATOM 1472 C CA . ALA A 1 189 ? 3.561 1.608 -23.701 1.00 95.38 189 ALA A CA 1
ATOM 1473 C C . ALA A 1 189 ? 4.395 2.054 -22.497 1.00 95.38 189 ALA A C 1
ATOM 1475 O O . ALA A 1 189 ? 3.933 2.833 -21.662 1.00 95.38 189 ALA A O 1
ATOM 1476 N N . ILE A 1 190 ? 5.651 1.612 -22.485 1.00 96.75 190 ILE A N 1
ATOM 1477 C CA . ILE A 1 190 ? 6.764 2.346 -21.883 1.00 96.75 190 ILE A CA 1
ATOM 1478 C C . ILE A 1 190 ? 7.543 2.921 -23.055 1.00 96.75 190 ILE A C 1
ATOM 1480 O O . ILE A 1 190 ? 8.084 2.183 -23.877 1.00 96.75 190 ILE A O 1
ATOM 1484 N N . ASN A 1 191 ? 7.534 4.240 -23.176 1.00 95.31 191 ASN A N 1
ATOM 1485 C CA . ASN A 1 191 ? 8.159 4.952 -24.292 1.00 95.31 191 ASN A CA 1
ATOM 1486 C C . ASN A 1 191 ? 9.273 5.900 -23.839 1.00 95.31 191 ASN A C 1
ATOM 1488 O O . ASN A 1 191 ? 9.911 6.543 -24.670 1.00 95.31 191 ASN A O 1
ATOM 1492 N N . VAL A 1 192 ? 9.490 5.998 -22.530 1.00 95.50 192 VAL A N 1
ATOM 1493 C CA . VAL A 1 192 ? 10.428 6.926 -21.919 1.00 95.50 192 VAL A CA 1
ATOM 1494 C C . VAL A 1 192 ? 11.135 6.249 -20.756 1.00 95.50 192 VAL A C 1
ATOM 1496 O O . VAL A 1 192 ? 10.464 5.684 -19.894 1.00 95.50 192 VAL A O 1
ATOM 1499 N N . ALA A 1 193 ? 12.457 6.395 -20.699 1.00 96.81 193 ALA A N 1
ATOM 1500 C CA . ALA A 1 193 ? 13.289 6.143 -19.527 1.00 96.81 193 ALA A CA 1
ATOM 1501 C C . ALA A 1 193 ? 14.383 7.220 -19.459 1.00 96.81 193 ALA A C 1
ATOM 1503 O O . ALA A 1 193 ? 15.071 7.458 -20.448 1.00 96.81 193 ALA A O 1
ATOM 1504 N N . ARG A 1 194 ? 14.517 7.905 -18.318 1.00 96.31 194 ARG A N 1
ATOM 1505 C CA . ARG A 1 194 ? 15.517 8.971 -18.108 1.00 96.31 194 ARG A CA 1
ATOM 1506 C C . ARG A 1 194 ? 16.236 8.779 -16.782 1.00 96.31 194 ARG A C 1
ATOM 1508 O O . ARG A 1 194 ? 15.575 8.442 -15.806 1.00 96.31 194 ARG A O 1
ATOM 1515 N N . LEU A 1 195 ? 17.535 9.048 -16.711 1.00 92.38 195 LEU A N 1
ATOM 1516 C CA . LEU A 1 195 ? 18.253 9.075 -15.426 1.00 92.38 195 LEU A CA 1
ATOM 1517 C C . LEU A 1 195 ? 17.776 10.251 -14.568 1.00 92.38 195 LEU A C 1
ATOM 1519 O O . LEU A 1 195 ? 17.371 10.091 -13.419 1.00 92.38 195 LEU A O 1
ATOM 1523 N N . GLU A 1 196 ? 17.722 11.431 -15.184 1.00 87.19 196 GLU A N 1
ATOM 1524 C CA . GLU A 1 196 ? 17.291 12.671 -14.548 1.00 87.19 196 GLU A CA 1
ATOM 1525 C C . GLU A 1 196 ? 15.907 13.100 -15.032 1.00 87.19 196 GLU A C 1
ATOM 1527 O O . GLU A 1 196 ? 15.513 12.842 -16.170 1.00 87.19 196 GLU A O 1
ATOM 1532 N N . ALA A 1 197 ? 15.150 13.800 -14.180 1.00 77.81 197 ALA A N 1
ATOM 1533 C CA . ALA A 1 197 ? 13.766 14.185 -14.490 1.00 77.81 197 ALA A CA 1
ATOM 1534 C C . ALA A 1 197 ? 13.640 15.006 -15.790 1.00 77.81 197 ALA A C 1
ATOM 1536 O O . ALA A 1 197 ? 12.643 14.886 -16.501 1.00 77.81 197 ALA A O 1
ATOM 1537 N N . THR A 1 198 ? 14.661 15.806 -16.102 1.00 84.56 198 THR A N 1
ATOM 1538 C CA . THR A 1 198 ? 14.757 16.660 -17.295 1.00 84.56 198 THR A CA 1
ATOM 1539 C C . THR A 1 198 ? 15.794 16.161 -18.308 1.00 84.56 198 THR A C 1
ATOM 1541 O O . THR A 1 198 ? 16.141 16.896 -19.227 1.00 84.56 198 THR A O 1
ATOM 1544 N N . GLY A 1 199 ? 16.320 14.945 -18.133 1.00 88.81 199 GLY A N 1
ATOM 1545 C CA . GLY A 1 199 ? 17.333 14.361 -19.015 1.00 88.81 199 GLY A CA 1
ATOM 1546 C C . GLY A 1 199 ? 16.781 13.888 -20.370 1.00 88.81 199 GLY A C 1
ATOM 1547 O O . GLY A 1 199 ? 15.564 13.903 -20.600 1.00 88.81 199 GLY A O 1
ATOM 1548 N N . PRO A 1 200 ? 17.661 13.445 -21.284 1.00 95.38 200 PRO A N 1
ATOM 1549 C CA . PRO A 1 200 ? 17.239 12.823 -22.534 1.00 95.38 200 PRO A CA 1
ATOM 1550 C C . PRO A 1 200 ? 16.507 11.499 -22.273 1.00 95.38 200 PRO A C 1
ATOM 1552 O O . PRO A 1 200 ? 16.639 10.886 -21.215 1.00 95.38 200 PRO A O 1
ATOM 1555 N N . ASN A 1 201 ? 15.700 11.068 -23.245 1.00 96.75 201 ASN A N 1
ATOM 1556 C CA . ASN A 1 201 ? 15.110 9.732 -23.225 1.00 96.75 201 ASN A CA 1
ATOM 1557 C C . ASN A 1 201 ? 16.142 8.711 -23.713 1.00 96.75 201 ASN A C 1
ATOM 1559 O O . ASN A 1 201 ? 16.474 8.722 -24.891 1.00 96.75 201 ASN A O 1
ATOM 1563 N N . GLU A 1 202 ? 16.579 7.823 -22.828 1.00 97.56 202 GLU A N 1
ATOM 1564 C CA . GLU A 1 202 ? 17.587 6.791 -23.106 1.00 97.56 202 GLU A CA 1
ATOM 1565 C C . GLU A 1 202 ? 16.968 5.422 -23.418 1.00 97.56 202 GLU A C 1
ATOM 1567 O O . GLU A 1 202 ? 17.685 4.489 -23.764 1.00 97.56 202 GLU A O 1
ATOM 1572 N N . LEU A 1 203 ? 15.637 5.273 -23.329 1.00 97.50 203 LEU A N 1
ATOM 1573 C CA . LEU A 1 203 ? 14.988 3.994 -23.635 1.00 97.50 203 LEU A CA 1
ATOM 1574 C C . LEU A 1 203 ? 15.344 3.460 -25.037 1.00 97.50 203 LEU A C 1
ATOM 1576 O O . LEU A 1 203 ? 15.599 2.261 -25.139 1.00 97.50 203 LEU A O 1
ATOM 1580 N N . PRO A 1 204 ? 15.387 4.286 -26.106 1.00 97.31 204 PRO A N 1
ATOM 1581 C CA . PRO A 1 204 ? 15.792 3.803 -27.421 1.00 97.31 204 PRO A CA 1
ATOM 1582 C C . PRO A 1 204 ? 17.201 3.207 -27.439 1.00 97.31 204 PRO A C 1
ATOM 1584 O O . PRO A 1 204 ? 17.372 2.087 -27.912 1.00 97.31 204 PRO A O 1
ATOM 1587 N N . ASP A 1 205 ? 18.171 3.914 -26.857 1.00 97.06 205 ASP A N 1
ATOM 1588 C CA . ASP A 1 205 ? 19.576 3.497 -26.817 1.00 97.06 205 ASP A CA 1
ATOM 1589 C C . ASP A 1 205 ? 19.759 2.199 -26.024 1.00 97.06 205 ASP A C 1
ATOM 1591 O O . ASP A 1 205 ? 20.484 1.305 -26.455 1.00 97.06 205 ASP A O 1
ATOM 1595 N N . ILE A 1 206 ? 19.026 2.046 -24.917 1.00 97.25 206 ILE A N 1
ATOM 1596 C CA . ILE A 1 206 ? 18.982 0.804 -24.133 1.00 97.25 206 ILE A CA 1
ATOM 1597 C C . ILE A 1 206 ? 18.472 -0.361 -24.992 1.00 97.25 206 ILE A C 1
ATOM 1599 O O . ILE A 1 206 ? 19.084 -1.427 -25.033 1.00 97.25 206 ILE A O 1
ATOM 1603 N N . LEU A 1 207 ? 17.353 -0.174 -25.699 1.00 97.19 207 LEU A N 1
ATOM 1604 C CA . LEU A 1 207 ? 16.753 -1.240 -26.508 1.00 97.19 207 LEU A CA 1
ATOM 1605 C C . LEU A 1 207 ? 17.616 -1.598 -27.726 1.00 97.19 207 LEU A C 1
ATOM 1607 O O . LEU A 1 207 ? 17.707 -2.776 -28.069 1.00 97.19 207 LEU A O 1
ATOM 1611 N N . TRP A 1 208 ? 18.278 -0.621 -28.348 1.00 95.94 208 TRP A N 1
ATOM 1612 C CA . TRP A 1 208 ? 19.248 -0.874 -29.414 1.00 95.94 208 TRP A CA 1
ATOM 1613 C C . TRP A 1 208 ? 20.499 -1.592 -28.906 1.00 95.94 208 TRP A C 1
ATOM 1615 O O . TRP A 1 208 ? 20.984 -2.495 -29.582 1.00 95.94 208 TRP A O 1
ATOM 1625 N N . SER A 1 209 ? 20.989 -1.249 -27.712 1.00 96.19 209 SER A N 1
ATOM 1626 C CA . SER A 1 209 ? 22.105 -1.957 -27.072 1.00 96.19 209 SER A CA 1
ATOM 1627 C C . SER A 1 209 ? 21.782 -3.441 -26.854 1.00 96.19 209 SER A C 1
ATOM 1629 O O . SER A 1 209 ? 22.601 -4.310 -27.144 1.00 96.19 209 SER A O 1
ATOM 1631 N N . TRP A 1 210 ? 20.559 -3.753 -26.414 1.00 96.00 210 TRP A N 1
ATOM 1632 C CA . TRP A 1 210 ? 20.139 -5.135 -26.158 1.00 96.00 210 TRP A CA 1
ATOM 1633 C C . TRP A 1 210 ? 19.845 -5.956 -27.407 1.00 96.00 210 TRP A C 1
ATOM 1635 O O . TRP A 1 210 ? 20.140 -7.149 -27.438 1.00 96.00 210 TRP A O 1
ATOM 1645 N N . PHE A 1 211 ? 19.204 -5.352 -28.405 1.00 94.88 211 PHE A N 1
ATOM 1646 C CA . PHE A 1 211 ? 18.587 -6.097 -29.502 1.00 94.88 211 PHE A CA 1
ATOM 1647 C C . PHE A 1 211 ? 19.121 -5.734 -30.892 1.00 94.88 211 PHE A C 1
ATOM 1649 O O . PHE A 1 211 ? 18.669 -6.301 -31.888 1.00 94.88 211 PHE A O 1
ATOM 1656 N N . GLY A 1 212 ? 20.078 -4.810 -30.969 1.00 93.75 212 GLY A N 1
ATOM 1657 C CA . GLY A 1 212 ? 20.625 -4.296 -32.217 1.00 93.75 212 GLY A CA 1
ATOM 1658 C C . GLY A 1 212 ? 19.754 -3.211 -32.868 1.00 93.75 212 GLY A C 1
ATOM 1659 O O . GLY A 1 212 ? 18.700 -2.846 -32.342 1.00 93.75 212 GLY A O 1
ATOM 1660 N N . PRO A 1 213 ? 20.178 -2.682 -34.032 1.00 92.62 213 PRO A N 1
ATOM 1661 C CA . PRO A 1 213 ? 19.538 -1.538 -34.694 1.00 92.62 213 PRO A CA 1
ATOM 1662 C C . PRO A 1 213 ? 18.085 -1.803 -35.118 1.00 92.62 213 PRO A C 1
ATOM 1664 O O . PRO A 1 213 ? 17.279 -0.874 -35.152 1.00 92.62 213 PRO A O 1
ATOM 1667 N N . ASP A 1 214 ? 17.726 -3.066 -35.356 1.00 92.25 214 ASP A N 1
ATOM 1668 C CA . ASP A 1 214 ? 16.380 -3.481 -35.768 1.00 92.25 214 ASP A CA 1
ATOM 1669 C C . ASP A 1 214 ? 15.410 -3.682 -34.588 1.00 92.25 214 ASP A C 1
ATOM 1671 O O . ASP A 1 214 ? 14.357 -4.309 -34.734 1.00 92.25 214 ASP A O 1
ATOM 1675 N N . ALA A 1 215 ? 15.750 -3.172 -33.399 1.00 94.62 215 ALA A N 1
ATOM 1676 C CA . ALA A 1 215 ? 14.938 -3.320 -32.198 1.00 94.62 215 ALA A CA 1
ATOM 1677 C C . ALA A 1 215 ? 13.456 -2.958 -32.439 1.00 94.62 215 ALA A C 1
ATOM 1679 O O . ALA A 1 215 ? 13.109 -1.848 -32.847 1.00 94.62 215 ALA A O 1
ATOM 1680 N N . GLY A 1 216 ? 12.558 -3.909 -32.171 1.00 91.94 216 GLY A N 1
ATOM 1681 C CA . GLY A 1 216 ? 11.107 -3.741 -32.282 1.00 91.94 216 GLY A CA 1
ATOM 1682 C C . GLY A 1 216 ? 10.551 -3.628 -33.706 1.00 91.94 216 GLY A C 1
ATOM 1683 O O . GLY A 1 216 ? 9.347 -3.387 -33.855 1.00 91.94 216 GLY A O 1
ATOM 1684 N N . MET A 1 217 ? 11.382 -3.790 -34.742 1.00 92.31 217 MET A N 1
ATOM 1685 C CA . MET A 1 217 ? 10.955 -3.757 -36.144 1.00 92.31 217 MET A CA 1
ATOM 1686 C C . MET A 1 217 ? 9.989 -4.906 -36.464 1.00 92.31 217 MET A C 1
ATOM 1688 O O . MET A 1 217 ? 9.924 -5.919 -35.758 1.00 92.31 217 MET A O 1
ATOM 1692 N N . SER A 1 218 ? 9.205 -4.756 -37.536 1.00 88.25 218 SER A N 1
ATOM 1693 C CA . SER A 1 218 ? 8.276 -5.806 -37.974 1.00 88.25 218 SER A CA 1
ATOM 1694 C C . SER A 1 218 ? 9.020 -7.121 -38.237 1.00 88.25 218 SER A C 1
ATOM 1696 O O . SER A 1 218 ? 10.115 -7.116 -38.787 1.00 88.25 218 SER A O 1
ATOM 1698 N N . GLY A 1 219 ? 8.435 -8.247 -37.824 1.00 85.12 219 GLY A N 1
ATOM 1699 C CA . GLY A 1 219 ? 9.067 -9.571 -37.904 1.00 85.12 219 GLY A CA 1
ATOM 1700 C C . GLY A 1 219 ? 9.916 -9.954 -36.686 1.00 85.12 219 GLY A C 1
ATOM 1701 O O . GLY A 1 219 ? 10.165 -11.139 -36.486 1.00 85.12 219 GLY A O 1
ATOM 1702 N N . THR A 1 220 ? 10.282 -9.008 -35.814 1.00 87.50 220 THR A N 1
ATOM 1703 C CA . THR A 1 220 ? 10.997 -9.326 -34.566 1.00 87.50 220 THR A CA 1
ATOM 1704 C C . THR A 1 220 ? 10.059 -9.880 -33.482 1.00 87.50 220 THR A C 1
ATOM 1706 O O . THR A 1 220 ? 8.897 -9.471 -33.344 1.00 87.50 220 THR A O 1
ATOM 1709 N N . GLN A 1 221 ? 10.570 -10.815 -32.674 1.00 89.06 221 GLN A N 1
ATOM 1710 C CA . GLN A 1 221 ? 9.887 -11.362 -31.488 1.00 89.06 221 GLN A CA 1
ATOM 1711 C C . GLN A 1 221 ? 10.568 -10.973 -30.175 1.00 89.06 221 GLN A C 1
ATOM 1713 O O . GLN A 1 221 ? 10.362 -11.608 -29.147 1.00 89.06 221 GLN A O 1
ATOM 1718 N N . GLN A 1 222 ? 11.319 -9.876 -30.188 1.00 94.19 222 GLN A N 1
ATOM 1719 C CA . GLN A 1 222 ? 12.047 -9.390 -29.025 1.00 94.19 222 GLN A CA 1
ATOM 1720 C C . GLN A 1 222 ? 11.088 -9.088 -27.862 1.00 94.19 222 GLN A C 1
ATOM 1722 O O . GLN A 1 222 ? 9.986 -8.531 -28.027 1.00 94.19 222 GLN A O 1
ATOM 1727 N N . ARG A 1 223 ? 11.501 -9.509 -26.668 1.00 95.31 223 ARG A N 1
ATOM 1728 C CA . ARG A 1 223 ? 10.742 -9.393 -25.424 1.00 95.31 223 ARG A CA 1
ATOM 1729 C C . ARG A 1 223 ? 11.642 -8.882 -24.313 1.00 95.31 223 ARG A C 1
ATOM 1731 O O . ARG A 1 223 ? 12.839 -9.155 -24.278 1.00 95.31 223 ARG A O 1
ATOM 1738 N N . VAL A 1 224 ? 11.025 -8.174 -23.383 1.00 96.19 224 VAL A N 1
ATOM 1739 C CA . VAL A 1 224 ? 11.655 -7.687 -22.162 1.00 96.19 224 VAL A CA 1
ATOM 1740 C C . VAL A 1 224 ? 10.853 -8.204 -20.978 1.00 96.19 224 VAL A C 1
ATOM 1742 O O . VAL A 1 224 ? 9.621 -8.185 -21.000 1.00 96.19 224 VAL A O 1
ATOM 1745 N N . ALA A 1 225 ? 11.562 -8.671 -19.958 1.00 94.62 225 ALA A N 1
ATOM 1746 C CA . ALA A 1 225 ? 10.994 -9.044 -18.677 1.00 94.62 225 ALA A CA 1
ATOM 1747 C C . ALA A 1 225 ? 11.005 -7.825 -17.749 1.00 94.62 225 ALA A C 1
ATOM 1749 O O . ALA A 1 225 ? 12.036 -7.165 -17.595 1.00 94.62 225 ALA A O 1
ATOM 1750 N N . ILE A 1 226 ? 9.861 -7.539 -17.133 1.00 95.06 226 ILE A N 1
ATOM 1751 C CA . ILE A 1 226 ? 9.698 -6.517 -16.104 1.00 95.06 226 ILE A CA 1
ATOM 1752 C C . ILE A 1 226 ? 9.215 -7.207 -14.833 1.00 95.06 226 ILE A C 1
ATOM 1754 O O . ILE A 1 226 ? 8.150 -7.815 -14.818 1.00 95.06 226 ILE A O 1
ATOM 1758 N N . SER A 1 227 ? 9.983 -7.104 -13.760 1.00 91.69 227 SER A N 1
ATOM 1759 C CA . SER A 1 227 ? 9.663 -7.722 -12.469 1.00 91.69 227 SER A CA 1
ATOM 1760 C C . SER A 1 227 ? 9.791 -6.700 -11.353 1.00 91.69 227 SER A C 1
ATOM 1762 O O . SER A 1 227 ? 10.434 -5.670 -11.532 1.00 91.69 227 SER A O 1
ATOM 1764 N N . VAL A 1 228 ? 9.216 -6.976 -10.191 1.00 87.62 228 VAL A N 1
ATOM 1765 C CA . VAL A 1 228 ? 9.435 -6.173 -8.984 1.00 87.62 228 VAL A CA 1
ATOM 1766 C C . VAL A 1 228 ? 10.096 -7.044 -7.925 1.00 87.62 228 VAL A C 1
ATOM 1768 O O . VAL A 1 228 ? 9.700 -8.185 -7.726 1.00 87.62 228 VAL A O 1
ATOM 1771 N N . ASP A 1 229 ? 11.136 -6.537 -7.276 1.00 82.06 229 ASP A N 1
ATOM 1772 C CA . ASP A 1 229 ? 11.855 -7.302 -6.260 1.00 82.06 229 ASP A CA 1
ATOM 1773 C C . ASP A 1 229 ? 11.184 -7.234 -4.871 1.00 82.06 229 ASP A C 1
ATOM 1775 O O . ASP A 1 229 ? 10.126 -6.626 -4.668 1.00 82.06 229 ASP A O 1
ATOM 1779 N N . ALA A 1 230 ? 11.816 -7.868 -3.878 1.00 68.81 230 ALA A N 1
ATOM 1780 C CA . ALA A 1 230 ? 11.335 -7.881 -2.499 1.00 68.81 230 ALA A CA 1
ATOM 1781 C C . ALA A 1 230 ? 11.253 -6.479 -1.863 1.00 68.81 230 ALA A C 1
ATOM 1783 O O . ALA A 1 230 ? 10.378 -6.252 -1.021 1.00 68.81 230 ALA A O 1
ATOM 1784 N N . SER A 1 231 ? 12.121 -5.551 -2.286 1.00 68.88 231 SER A N 1
ATOM 1785 C CA . SER A 1 231 ? 12.149 -4.156 -1.827 1.00 68.88 231 SER A CA 1
ATOM 1786 C C . SER A 1 231 ? 11.065 -3.292 -2.484 1.00 68.88 231 SER A C 1
ATOM 1788 O O . SER A 1 231 ? 10.726 -2.220 -1.983 1.00 68.88 231 SER A O 1
ATOM 1790 N N . GLY A 1 232 ? 10.452 -3.788 -3.563 1.00 74.62 232 GLY A N 1
ATOM 1791 C CA . GLY A 1 232 ? 9.439 -3.070 -4.326 1.00 74.62 232 GLY A CA 1
ATOM 1792 C C . GLY A 1 232 ? 10.008 -2.249 -5.485 1.00 74.62 232 GLY A C 1
ATOM 1793 O O . GLY A 1 232 ? 9.258 -1.471 -6.081 1.00 74.62 232 GLY A O 1
ATOM 1794 N N . GLU A 1 233 ? 11.291 -2.413 -5.822 1.00 84.50 233 GLU A N 1
ATOM 1795 C CA . GLU A 1 233 ? 11.890 -1.795 -7.003 1.00 84.50 233 GLU A CA 1
ATOM 1796 C C . GLU A 1 233 ? 11.572 -2.601 -8.262 1.00 84.50 233 GLU A C 1
ATOM 1798 O O . GLU A 1 233 ? 11.626 -3.831 -8.270 1.00 84.50 233 GLU A O 1
ATOM 1803 N N . TRP A 1 234 ? 11.214 -1.896 -9.337 1.00 92.06 234 TRP A N 1
ATOM 1804 C CA . TRP A 1 234 ? 10.976 -2.511 -10.638 1.00 92.06 234 TRP A CA 1
ATOM 1805 C C . TRP A 1 234 ? 12.293 -2.712 -11.366 1.00 92.06 234 TRP A C 1
ATOM 1807 O O . TRP A 1 234 ? 13.102 -1.796 -11.415 1.00 92.06 234 TRP A O 1
ATOM 1817 N N . HIS A 1 235 ? 12.466 -3.866 -11.994 1.00 94.50 235 HIS A N 1
ATOM 1818 C CA . HIS A 1 235 ? 13.631 -4.240 -12.786 1.00 94.50 235 HIS A CA 1
ATOM 1819 C C . HIS A 1 235 ? 13.206 -4.551 -14.211 1.00 94.50 235 HIS A C 1
ATOM 1821 O O . HIS A 1 235 ? 12.151 -5.147 -14.425 1.00 94.50 235 HIS A O 1
ATOM 1827 N N . MET A 1 236 ? 14.040 -4.180 -15.176 1.00 96.25 236 MET A N 1
ATOM 1828 C CA . MET A 1 236 ? 13.848 -4.470 -16.593 1.00 96.25 236 MET A CA 1
ATOM 1829 C C . MET A 1 236 ? 15.064 -5.206 -17.142 1.00 96.25 236 MET A C 1
ATOM 1831 O O . MET A 1 236 ? 16.194 -4.754 -16.957 1.00 96.25 236 MET A O 1
ATOM 1835 N N . ARG A 1 237 ? 14.843 -6.330 -17.829 1.00 95.94 237 ARG A N 1
ATOM 1836 C CA . ARG A 1 237 ? 15.919 -7.134 -18.425 1.00 95.94 237 ARG A CA 1
ATOM 1837 C C . ARG A 1 237 ? 15.526 -7.648 -19.811 1.00 95.94 237 ARG A C 1
ATOM 1839 O O . ARG A 1 237 ? 14.357 -8.002 -20.006 1.00 95.94 237 ARG A O 1
ATOM 1846 N N . PRO A 1 238 ? 16.463 -7.731 -20.769 1.00 95.75 238 PRO A N 1
ATOM 1847 C CA . PRO A 1 238 ? 16.184 -8.360 -22.049 1.00 95.75 238 PRO A CA 1
ATOM 1848 C C . PRO A 1 238 ? 15.939 -9.856 -21.836 1.00 95.75 238 PRO A C 1
ATOM 1850 O O . PRO A 1 238 ? 16.610 -10.498 -21.026 1.00 95.75 238 PRO A O 1
ATOM 1853 N N . MET A 1 239 ? 14.971 -10.421 -22.556 1.00 92.25 239 MET A N 1
ATOM 1854 C CA . MET A 1 239 ? 14.825 -11.873 -22.620 1.00 92.25 239 MET A CA 1
ATOM 1855 C C . MET A 1 239 ? 15.685 -12.398 -23.764 1.00 92.25 239 MET A C 1
ATOM 1857 O O . MET A 1 239 ? 15.541 -11.960 -24.904 1.00 92.25 239 MET A O 1
ATOM 1861 N N . SER A 1 240 ? 16.568 -13.344 -23.460 1.00 73.69 240 SER A N 1
ATOM 1862 C CA . SER A 1 240 ? 17.327 -14.078 -24.472 1.00 73.69 240 SER A CA 1
ATOM 1863 C C . SER A 1 240 ? 16.416 -15.044 -25.243 1.00 73.69 240 SER A C 1
ATOM 1865 O O . SER A 1 240 ? 15.421 -15.529 -24.697 1.00 73.69 240 SER A O 1
ATOM 1867 N N . ASP A 1 241 ? 16.762 -15.359 -26.498 1.00 57.72 241 ASP A N 1
ATOM 1868 C CA . ASP A 1 241 ? 15.985 -16.266 -27.368 1.00 57.72 241 ASP A CA 1
ATOM 1869 C C . ASP A 1 241 ? 15.697 -17.635 -26.719 1.00 57.72 241 ASP A C 1
ATOM 1871 O O . ASP A 1 241 ? 14.614 -18.185 -26.895 1.00 57.72 241 ASP A O 1
ATOM 1875 N N . ALA A 1 242 ? 16.603 -18.150 -25.879 1.00 47.03 242 ALA A N 1
ATOM 1876 C CA . ALA A 1 242 ? 16.432 -19.418 -25.155 1.00 47.03 242 ALA A CA 1
ATOM 1877 C C . ALA A 1 242 ? 15.326 -19.400 -24.074 1.00 47.03 242 ALA A C 1
ATOM 1879 O O . ALA A 1 242 ? 14.959 -20.450 -23.552 1.00 47.03 242 ALA A O 1
ATOM 1880 N N . SER A 1 243 ? 14.798 -18.218 -23.736 1.00 44.00 243 SER A N 1
ATOM 1881 C CA . SER A 1 243 ? 13.757 -18.010 -22.717 1.00 44.00 243 SER A CA 1
ATOM 1882 C C . SER A 1 243 ? 12.384 -17.705 -23.329 1.00 44.00 243 SER A C 1
ATOM 1884 O O . SER A 1 243 ? 11.437 -17.387 -22.606 1.00 44.00 243 SER A O 1
ATOM 1886 N N . GLN A 1 244 ? 12.260 -17.747 -24.658 1.00 43.34 244 GLN A N 1
ATOM 1887 C CA . GLN A 1 244 ? 10.986 -17.545 -25.337 1.00 43.34 244 GLN A CA 1
ATOM 1888 C C . GLN A 1 244 ? 10.143 -18.824 -25.222 1.00 43.34 244 GLN A C 1
ATOM 1890 O O . GLN A 1 244 ? 10.636 -19.902 -25.558 1.00 43.34 244 GLN A O 1
ATOM 1895 N N . PRO A 1 245 ? 8.877 -18.758 -24.763 1.00 37.38 245 PRO A N 1
ATOM 1896 C CA . PRO A 1 245 ? 7.994 -19.911 -24.845 1.00 37.38 245 PRO A CA 1
ATOM 1897 C C . PRO A 1 245 ? 7.874 -20.312 -26.316 1.00 37.38 245 PRO A C 1
ATOM 1899 O O . PRO A 1 245 ? 7.366 -19.549 -27.140 1.00 37.38 245 PRO A O 1
ATOM 1902 N N . ASN A 1 246 ? 8.396 -21.496 -26.632 1.00 34.84 246 ASN A N 1
ATOM 1903 C CA . ASN A 1 246 ? 8.392 -22.072 -27.965 1.00 34.84 246 ASN A CA 1
ATOM 1904 C C . ASN A 1 246 ? 6.943 -22.370 -28.369 1.00 34.84 246 ASN A C 1
ATOM 1906 O O . ASN A 1 246 ? 6.421 -23.452 -28.108 1.00 34.84 246 ASN A O 1
ATOM 1910 N N . TYR A 1 247 ? 6.266 -21.402 -28.983 1.00 39.94 247 TYR A N 1
ATOM 1911 C CA . TYR A 1 247 ? 5.051 -21.685 -29.733 1.00 39.94 247 TYR A CA 1
ATOM 1912 C C . TYR A 1 247 ? 5.479 -22.254 -31.080 1.00 39.94 247 TYR A C 1
ATOM 1914 O O . TYR A 1 247 ? 5.559 -21.547 -32.083 1.00 39.94 247 TYR A O 1
ATOM 1922 N N . GLY A 1 248 ? 5.792 -23.550 -31.070 1.00 31.62 248 GLY A N 1
ATOM 1923 C CA . GLY A 1 248 ? 5.983 -24.328 -32.280 1.00 31.62 248 GLY A CA 1
ATOM 1924 C C . GLY A 1 248 ? 4.710 -24.262 -33.117 1.00 31.62 248 GLY A C 1
ATOM 1925 O O . GLY A 1 248 ? 3.699 -24.876 -32.783 1.00 31.62 248 GLY A O 1
ATOM 1926 N N . TRP A 1 249 ? 4.755 -23.505 -34.211 1.00 31.97 249 TRP A N 1
ATOM 1927 C CA . TRP A 1 249 ? 3.804 -23.656 -35.300 1.00 31.97 249 TRP A CA 1
ATOM 1928 C C . TRP A 1 249 ? 4.090 -25.004 -35.965 1.00 31.97 249 TRP A C 1
ATOM 1930 O O . TRP A 1 249 ? 5.007 -25.133 -36.777 1.00 31.97 249 TRP A O 1
ATOM 1940 N N . ALA A 1 250 ? 3.328 -26.029 -35.586 1.00 36.41 250 ALA A N 1
ATOM 1941 C CA . ALA A 1 250 ? 3.242 -27.258 -36.357 1.00 36.41 250 ALA A CA 1
ATOM 1942 C C . ALA A 1 250 ? 2.532 -26.925 -37.676 1.00 36.41 250 ALA A C 1
ATOM 1944 O O . ALA A 1 250 ? 1.305 -26.890 -37.754 1.00 36.41 250 ALA A O 1
ATOM 1945 N N . GLY A 1 251 ? 3.322 -26.625 -38.707 1.00 31.58 251 GLY A N 1
ATOM 1946 C CA . GLY A 1 251 ? 2.834 -26.535 -40.073 1.00 31.58 251 GLY A CA 1
ATOM 1947 C C . GLY A 1 251 ? 2.328 -27.901 -40.519 1.00 31.58 251 GLY A C 1
ATOM 1948 O O . GLY A 1 251 ? 3.114 -28.801 -40.804 1.00 31.58 251 GLY A O 1
ATOM 1949 N N . ALA A 1 252 ? 1.008 -28.049 -40.567 1.00 36.31 252 ALA A N 1
ATOM 1950 C CA . ALA A 1 252 ? 0.354 -29.119 -41.295 1.00 36.31 252 ALA A CA 1
ATOM 1951 C C . ALA A 1 252 ? 0.474 -28.853 -42.808 1.00 36.31 252 ALA A C 1
ATOM 1953 O O . ALA A 1 252 ? -0.020 -27.841 -43.291 1.00 36.31 252 ALA A O 1
ATOM 1954 N N . GLY A 1 253 ? 1.151 -29.779 -43.495 1.00 33.72 253 GLY A N 1
ATOM 1955 C CA . GLY A 1 253 ? 0.932 -30.267 -44.864 1.00 33.72 253 GLY A CA 1
ATOM 1956 C C . GLY A 1 253 ? 0.684 -29.285 -46.016 1.00 33.72 253 GLY A C 1
ATOM 1957 O O . GLY A 1 253 ? -0.329 -28.598 -46.060 1.00 33.72 253 GLY A O 1
ATOM 1958 N N . SER A 1 254 ? 1.495 -29.381 -47.071 1.00 36.31 254 SER A N 1
ATOM 1959 C CA . SER A 1 254 ? 1.150 -30.124 -48.307 1.00 36.31 254 SER A CA 1
ATOM 1960 C C . SER A 1 254 ? 2.125 -29.784 -49.444 1.00 36.31 254 SER A C 1
ATOM 1962 O O . SER A 1 254 ? 2.470 -28.621 -49.644 1.00 36.31 254 SER A O 1
ATOM 1964 N N . GLY A 1 255 ? 2.565 -30.819 -50.166 1.00 34.50 255 GLY A N 1
ATOM 1965 C CA . GLY A 1 255 ? 3.495 -30.763 -51.295 1.00 34.50 255 GLY A CA 1
ATOM 1966 C C . GLY A 1 255 ? 4.278 -32.055 -51.410 1.00 34.50 255 GLY A C 1
ATOM 1967 O O . GLY A 1 255 ? 5.386 -32.092 -50.838 1.00 34.50 255 GLY A O 1
#

Foldseek 3Di:
DLVCLLPPDPPACLLLLLLLLCLVVLRAAVFDFLLSSLVSSLVVQVVDVSSQLSQDDPQPPGSPPDDSVRSSVVSCVPNVCVLCVNVPPDDDRQWDDDPRGIHGPDHDDPVCSNVCSVSSNVSSVVVVVVVVVVVVVQQPDKDKWFFADPPPFIWTFDDCVRVVSDDAAWQAWEAEPNQTWTWHRYDTTTPATHSDPPGDGCVRVSQCVVPNPCTRPPPDRWIWIWHAHPSRGIYIDTDDPVRDDPPDPPDDDDD

Nearest PDB structures (foldseek):
  6dv1-assembly1_A-2  TM=1.973E-01  e=2.845E+00  Mus musculus
  7d3e-assembly1_B  TM=2.480E-01  e=9.265E+00  Homo sapiens

pLDDT: mean 87.49, std 14.64, range [31.58, 98.12]

Secondary structure (DSSP, 8-state):
-HHHHHH---SSSHHHHHHHHHHHTT-TTT-EEHHHHHHHHHHHHTT-HHHHHHH-BTTBS-TTT--HHHHHHHHIIIIIHHHTTTTSTTPPPSEEEETTEEEESS---HHHHHHHHHHHHHHHHHHHHHHHHHHHHHHH-EEEEEEEE-SSSEEEE--TTT-TTS--EEEEEEEETTEEEEEEE-SSEEEEEESSTTS---HHHHHHHHH-TTTT-TT---EEEEEE-TTS-EEEEEPPGGGS-----------

Solvent-accessible surface area (backbone atoms only — not comparable to full-atom values): 14443 Å² total; per-residue (Å²): 108,69,69,59,67,76,66,56,83,77,90,56,60,56,60,51,43,50,50,41,40,26,26,76,65,72,19,46,58,82,23,46,39,53,66,61,48,33,55,43,32,49,58,58,28,74,74,36,72,72,46,38,58,53,61,40,39,97,94,34,76,54,72,82,81,52,54,72,66,63,47,32,53,53,40,49,68,45,50,47,27,50,42,49,23,73,74,45,99,83,54,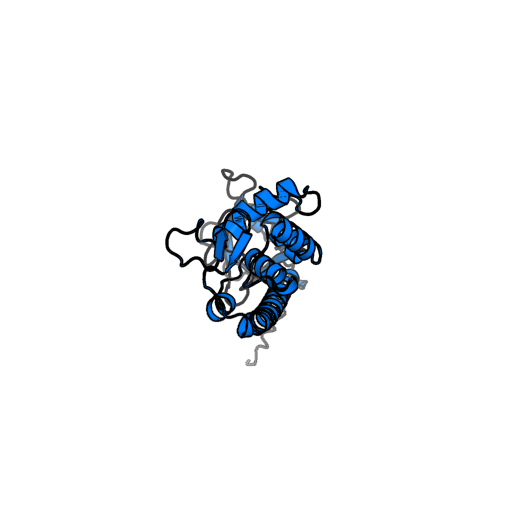85,43,61,30,40,73,60,93,60,32,40,20,36,57,62,90,67,61,77,90,48,40,68,56,48,27,49,57,48,34,55,51,38,51,53,52,51,52,56,52,51,51,53,54,47,56,46,38,77,39,68,38,79,32,40,38,31,47,80,87,83,48,41,33,37,39,46,58,51,88,84,32,71,74,60,75,78,46,72,62,42,66,34,32,43,91,93,40,67,21,34,22,30,28,52,91,54,28,38,73,39,24,16,76,43,99,85,51,68,72,46,42,40,60,53,44,31,71,76,59,36,94,65,31,27,37,92,92,59,81,53,38,34,39,37,34,29,46,96,89,67,53,32,38,49,44,80,53,56,81,93,73,54,85,81,78,74,80,80,79,77,84,88,136